Protein AF-A0A9E1XXZ0-F1 (afdb_monomer)

Solvent-accessible surface area (backbone atoms only — not comparable to full-atom values): 11616 Å² total; per-residue (Å²): 115,64,80,59,37,37,55,46,30,56,48,48,55,49,47,52,53,46,52,51,47,49,51,55,42,54,73,56,48,81,79,53,85,73,58,66,70,60,56,48,53,53,49,52,51,48,53,56,54,54,77,47,44,66,60,35,41,54,49,22,54,53,54,38,57,73,37,73,71,45,29,54,52,47,61,72,67,70,41,88,61,57,52,60,54,48,71,52,50,49,52,92,59,80,51,82,80,73,72,48,72,71,55,51,47,49,50,51,51,54,20,48,51,29,43,77,71,66,38,25,69,62,14,25,22,33,25,47,42,46,32,66,54,46,69,68,46,26,69,35,24,40,53,22,12,53,22,25,45,74,67,66,40,32,65,57,11,32,52,24,16,54,57,15,48,78,51,44,92,66,62,69,37,40,55,52,29,20,52,32,32,38,75,74,69,38,48,68,59,16,43,51,40,31,48,53,48,40,52,54,40,55,73,72,70,75,39,74,68,56,43,48,49,37,51,52,51,50,76,71,110

Sequence (221 aa):
MENVQLKTIEQEAKAEVQDFLDKFVDVIDEENSLEADKKSAFLDKAIANFDTYRDRIASAMEILKEDPITETLLSRHKIHEDIFTKITDNGQQQYDIGFNDDEMMAFYECASRHYDEKNFSKAADVFLLLTTLHNTIQGFWYALGLSEEALEEYPSAVMAYMMAIEYDEDLSPLICCARCMAKMGNTHEAMTVLTLAIEEAQERGNATAFIKEATTFKNSL

Secondary structure (DSSP, 8-state):
-HHHHHHHHHHHHHHHHHHHHHHHHHHHHTTS---HHHHHHHHHHHHHHHHTHHHHHHHHHHHHHHSHHHHHHHHHTTTTTHHHHHHHHSTT-----S--HHHHHHHHHHHHHHHHTT-HHHHHHHHHHHHHH-TT-HHHHHHHHHHHHHTT-HHHHHHHHHHHHHH-S--HHHHHHHHHHHHTT-HHHHHHHHHHHHHHHHHTT--HHHHHHHHHHHTT-

Foldseek 3Di:
DLVVQLVVQLVVVLVVLVVLVVVVVVLVPPPDDDPVVVVVVLSVLLSVVVVCLLVLLVLLLVLLCVDPVSVVVCVVLVPSPVVSCVLRRHHDDLDCSVDDPVSLVVLLVSLVVCVVVVVLSNSLSSLSVSCSNPVLALVSLQSNLVSCVSVLVLSSNLSSLSSSVVRDLDLVSLQSNLVSCVVVVNNSVSLSSLVVSLVSCVVVPDDPPSNVVSVVVSVVD

Radius of gyration: 18.24 Å; Cα contacts (8 Å, |Δi|>4): 239; chains: 1; bounding box: 52×34×52 Å

pLDDT: mean 75.2, std 19.71, range [34.78, 98.38]

Structure (mmCIF, N/CA/C/O backbone):
data_AF-A0A9E1XXZ0-F1
#
_entry.id   AF-A0A9E1XXZ0-F1
#
loop_
_atom_site.group_PDB
_atom_site.id
_atom_site.type_symbol
_atom_site.label_atom_id
_atom_site.label_alt_id
_atom_site.label_comp_id
_atom_site.label_asym_id
_atom_site.label_entity_id
_atom_site.label_seq_id
_atom_site.pdbx_PDB_ins_code
_atom_site.Ca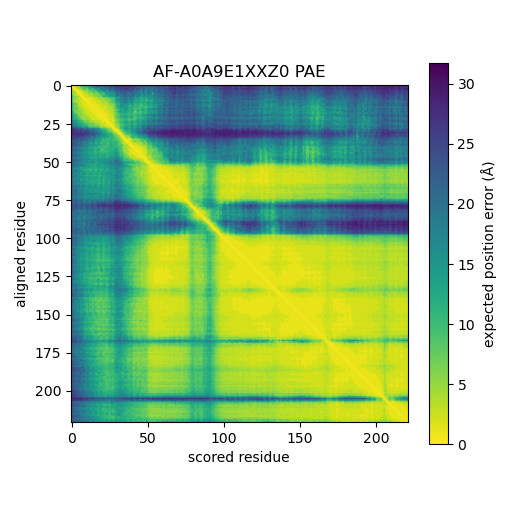rtn_x
_atom_site.Cartn_y
_atom_site.Cartn_z
_atom_site.occupancy
_atom_site.B_iso_or_equiv
_atom_site.auth_seq_id
_atom_site.auth_comp_id
_atom_site.auth_asym_id
_atom_site.auth_atom_id
_atom_site.pdbx_PDB_model_num
ATOM 1 N N . MET A 1 1 ? 33.182 -9.148 2.601 1.00 41.53 1 MET A N 1
ATOM 2 C CA . MET A 1 1 ? 32.946 -7.783 3.117 1.00 41.53 1 MET A CA 1
ATOM 3 C C . MET A 1 1 ? 31.483 -7.387 2.916 1.00 41.53 1 MET A C 1
ATOM 5 O O . MET A 1 1 ? 30.901 -6.941 3.889 1.00 41.53 1 MET A O 1
ATOM 9 N N . GLU A 1 2 ? 30.865 -7.715 1.770 1.00 35.31 2 GLU A N 1
ATOM 10 C CA . GLU A 1 2 ? 29.405 -7.625 1.487 1.00 35.31 2 GLU A CA 1
ATOM 11 C C . GLU A 1 2 ? 28.475 -8.087 2.625 1.00 35.31 2 GLU A C 1
ATOM 13 O O . GLU A 1 2 ? 27.545 -7.392 3.010 1.00 35.31 2 GLU A O 1
ATOM 18 N N . ASN A 1 3 ? 28.743 -9.254 3.219 1.00 35.31 3 ASN A N 1
ATOM 19 C CA . ASN A 1 3 ? 27.827 -9.893 4.179 1.00 35.31 3 ASN A CA 1
ATOM 20 C C . ASN A 1 3 ? 27.719 -9.171 5.545 1.00 35.31 3 ASN A C 1
ATOM 22 O O . ASN A 1 3 ? 26.902 -9.542 6.385 1.00 35.31 3 ASN A O 1
ATOM 26 N N . VAL A 1 4 ? 28.585 -8.183 5.802 1.00 34.88 4 VAL A N 1
ATOM 27 C CA . VAL A 1 4 ? 28.574 -7.385 7.040 1.00 34.88 4 VAL A CA 1
ATOM 28 C C . VAL A 1 4 ? 27.777 -6.098 6.845 1.00 34.88 4 VAL A C 1
ATOM 30 O O . VAL A 1 4 ? 27.015 -5.747 7.733 1.00 34.88 4 VAL A O 1
ATOM 33 N N . GLN A 1 5 ? 27.896 -5.445 5.684 1.00 36.09 5 GLN A N 1
ATOM 34 C CA . GLN A 1 5 ? 27.183 -4.198 5.387 1.00 36.09 5 GLN A CA 1
ATOM 35 C C . GLN A 1 5 ? 25.681 -4.425 5.202 1.00 36.09 5 GLN A C 1
ATOM 37 O O . GLN A 1 5 ? 24.895 -3.670 5.758 1.00 36.09 5 GLN A O 1
ATOM 42 N N . LEU A 1 6 ? 25.287 -5.521 4.542 1.00 34.78 6 LEU A N 1
ATOM 43 C CA . LEU A 1 6 ? 23.888 -5.954 4.400 1.00 34.78 6 LEU A CA 1
ATOM 44 C C . LEU A 1 6 ? 23.160 -6.096 5.742 1.00 34.78 6 LEU A C 1
ATOM 46 O O . LEU A 1 6 ? 22.044 -5.611 5.905 1.00 34.78 6 LEU A O 1
ATOM 50 N N . LYS A 1 7 ? 23.825 -6.716 6.723 1.00 40.97 7 LYS A N 1
ATOM 51 C CA . LYS A 1 7 ? 23.279 -6.869 8.076 1.00 40.97 7 LYS A CA 1
ATOM 52 C C . LYS A 1 7 ? 23.084 -5.528 8.775 1.00 40.97 7 LYS A C 1
ATOM 54 O O . LYS A 1 7 ? 22.212 -5.428 9.625 1.00 40.97 7 LYS A O 1
ATOM 59 N N . THR A 1 8 ? 23.882 -4.521 8.433 1.00 38.50 8 THR A N 1
ATOM 60 C CA . THR A 1 8 ? 23.781 -3.174 9.000 1.00 38.50 8 THR A CA 1
ATOM 61 C C . THR A 1 8 ? 22.569 -2.423 8.445 1.00 38.50 8 THR A C 1
ATOM 63 O O . THR A 1 8 ? 21.811 -1.884 9.237 1.00 38.50 8 THR A O 1
ATOM 66 N N . ILE A 1 9 ? 22.305 -2.494 7.133 1.00 38.91 9 ILE A N 1
ATOM 67 C CA . ILE A 1 9 ? 21.119 -1.878 6.487 1.00 38.91 9 ILE A CA 1
ATOM 6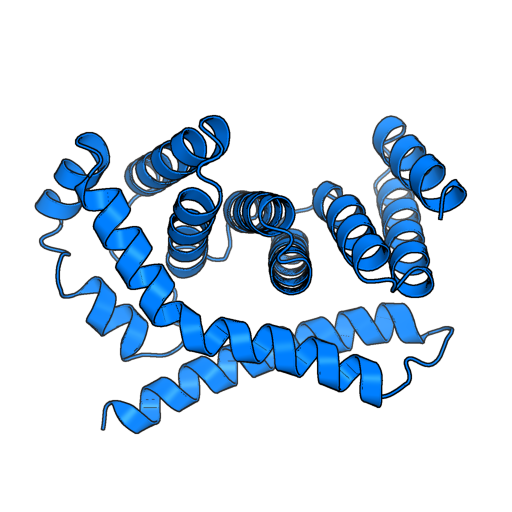8 C C . ILE A 1 9 ? 19.824 -2.403 7.095 1.00 38.91 9 ILE A C 1
ATOM 70 O O . ILE A 1 9 ? 18.908 -1.663 7.440 1.00 38.91 9 ILE A O 1
ATOM 74 N N . GLU A 1 10 ? 19.767 -3.726 7.198 1.00 43.50 10 GLU A N 1
ATOM 75 C CA . GLU A 1 10 ? 18.630 -4.447 7.731 1.00 43.50 10 GLU A CA 1
ATOM 76 C C . GLU A 1 10 ? 18.423 -4.093 9.208 1.00 43.50 10 GLU A C 1
ATOM 78 O O . GLU A 1 10 ? 17.295 -3.905 9.643 1.00 43.50 10 GLU A O 1
ATOM 83 N N . GLN A 1 11 ? 19.504 -3.943 9.978 1.00 46.00 11 GLN A N 1
ATOM 84 C CA . GLN A 1 11 ? 19.445 -3.522 11.378 1.00 46.00 11 GLN A CA 1
ATOM 85 C C . GLN A 1 11 ? 19.018 -2.061 11.554 1.00 46.00 11 GLN A C 1
ATOM 87 O O . GLN A 1 11 ? 18.303 -1.774 12.508 1.00 46.00 11 GLN A O 1
ATOM 92 N N . GLU A 1 12 ? 19.420 -1.156 10.663 1.00 45.81 12 GLU A N 1
ATOM 93 C CA . GLU A 1 12 ? 19.080 0.272 10.722 1.00 45.81 12 GLU A CA 1
ATOM 94 C C . GLU A 1 12 ? 17.624 0.530 10.319 1.00 45.81 12 GLU A C 1
ATOM 96 O O . GLU A 1 12 ? 16.899 1.170 11.073 1.00 45.81 12 GLU A O 1
ATOM 101 N N . ALA A 1 13 ? 17.141 -0.076 9.227 1.00 43.81 13 ALA A N 1
ATOM 102 C CA . ALA A 1 13 ? 15.723 -0.019 8.864 1.00 43.81 13 ALA A CA 1
ATOM 103 C C . ALA A 1 13 ? 14.840 -0.657 9.950 1.00 43.81 13 ALA A C 1
ATOM 105 O O . ALA A 1 13 ? 13.799 -0.111 10.308 1.00 43.81 13 ALA A O 1
ATOM 106 N N . LYS A 1 14 ? 15.285 -1.778 10.540 1.00 48.31 14 LYS A N 1
ATOM 107 C CA . LYS A 1 14 ? 14.626 -2.366 11.714 1.00 48.31 14 LYS A CA 1
ATOM 108 C C . LYS A 1 14 ? 14.629 -1.413 12.904 1.00 48.31 14 LYS A C 1
ATOM 110 O O . LYS A 1 14 ? 13.631 -1.367 13.604 1.00 48.31 14 LYS A O 1
ATOM 115 N N . ALA A 1 15 ? 15.707 -0.666 13.133 1.00 50.81 15 ALA A N 1
ATOM 116 C CA . ALA A 1 15 ? 15.808 0.285 14.236 1.00 50.81 15 ALA A CA 1
ATOM 117 C C . ALA A 1 15 ? 14.932 1.531 14.034 1.00 50.81 15 ALA A C 1
ATOM 119 O O . ALA A 1 15 ? 14.338 1.983 15.002 1.00 50.81 15 ALA A O 1
ATOM 120 N N . GLU A 1 16 ? 14.801 2.060 12.816 1.00 48.97 16 GLU A N 1
ATOM 121 C CA . GLU A 1 16 ? 13.900 3.186 12.514 1.00 48.97 16 GLU A CA 1
ATOM 122 C C . GLU A 1 16 ? 12.431 2.771 12.579 1.00 48.97 16 GLU A C 1
ATOM 124 O O . GLU A 1 16 ? 11.620 3.464 13.189 1.00 48.97 16 GLU A O 1
ATOM 129 N N . VAL A 1 17 ? 12.097 1.601 12.023 1.00 47.91 17 VAL A N 1
ATOM 130 C CA . VAL A 1 17 ? 10.764 1.007 12.173 1.00 47.91 17 VAL A CA 1
ATOM 131 C C . VAL A 1 17 ? 10.475 0.747 13.651 1.00 47.91 17 VAL A C 1
ATOM 133 O O . VAL A 1 17 ? 9.381 1.052 14.106 1.00 47.91 17 VAL A O 1
ATOM 136 N N . GLN A 1 18 ? 11.448 0.251 14.419 1.00 47.28 18 GLN A N 1
ATOM 137 C CA . GLN A 1 18 ? 11.318 0.045 15.862 1.00 47.28 18 GLN A CA 1
ATOM 138 C C . GLN A 1 18 ? 11.149 1.366 16.626 1.00 47.28 18 GLN A C 1
ATOM 140 O O . GLN A 1 18 ? 10.269 1.434 17.469 1.00 47.28 18 GLN A O 1
ATOM 145 N N . ASP A 1 19 ? 11.924 2.411 16.326 1.00 51.72 19 ASP A N 1
ATOM 146 C CA . ASP A 1 19 ? 11.841 3.729 16.977 1.00 51.72 19 ASP A CA 1
ATOM 147 C C . ASP A 1 19 ? 10.514 4.434 16.666 1.00 51.72 19 ASP A C 1
ATOM 149 O O . ASP A 1 19 ? 9.870 4.982 17.560 1.00 51.72 19 ASP A O 1
ATOM 153 N N . PHE A 1 20 ? 10.053 4.372 15.415 1.00 47.69 20 PHE A N 1
ATOM 154 C CA . PHE A 1 20 ? 8.746 4.896 15.030 1.00 47.69 20 PHE A CA 1
ATOM 155 C C . PHE A 1 20 ? 7.605 4.073 15.635 1.00 47.69 20 PHE A C 1
ATOM 157 O O . PHE A 1 20 ? 6.636 4.645 16.125 1.00 47.69 20 PHE A O 1
ATOM 164 N N . LEU A 1 21 ? 7.720 2.740 15.663 1.00 50.00 21 LEU A N 1
ATOM 165 C CA . LEU A 1 21 ? 6.750 1.874 16.334 1.00 50.00 21 LEU A CA 1
ATOM 166 C C . LEU A 1 21 ? 6.747 2.095 17.839 1.00 50.00 21 LEU A C 1
ATOM 168 O O . LEU A 1 21 ? 5.679 2.046 18.424 1.00 50.00 21 LEU A O 1
ATOM 172 N N . ASP A 1 22 ? 7.888 2.356 18.465 1.00 55.16 22 ASP A N 1
ATOM 173 C CA . ASP A 1 22 ? 7.964 2.673 19.886 1.00 55.16 22 ASP A CA 1
ATOM 174 C C . ASP A 1 22 ? 7.322 4.031 20.170 1.00 55.16 22 ASP A C 1
ATOM 176 O O . ASP A 1 22 ? 6.543 4.115 21.105 1.00 55.16 22 ASP A O 1
ATOM 180 N N . LYS A 1 23 ? 7.495 5.041 19.307 1.00 56.34 23 LYS A N 1
ATOM 181 C CA . LYS A 1 23 ? 6.765 6.320 19.401 1.00 56.34 23 LYS A CA 1
ATOM 182 C C . LYS A 1 23 ? 5.265 6.171 19.159 1.00 56.34 23 LYS A C 1
ATOM 184 O O . LYS A 1 23 ? 4.460 6.760 19.869 1.00 56.34 23 LYS A O 1
ATOM 189 N N . PHE A 1 24 ? 4.874 5.389 18.158 1.00 48.06 24 PHE A N 1
ATOM 190 C CA . PHE A 1 24 ? 3.472 5.112 17.853 1.00 48.06 24 PHE A CA 1
ATOM 191 C C . PHE A 1 24 ? 2.819 4.281 18.963 1.00 48.06 24 PHE A C 1
ATOM 193 O O . PHE A 1 24 ? 1.660 4.495 19.299 1.00 48.06 24 PHE A O 1
ATOM 200 N N . VAL A 1 25 ? 3.578 3.366 19.569 1.00 49.62 25 VAL A N 1
ATOM 201 C CA . VAL A 1 25 ? 3.177 2.611 20.754 1.00 49.62 25 VAL A CA 1
ATOM 202 C C . VAL A 1 25 ? 3.120 3.518 21.970 1.00 49.62 25 VAL A C 1
ATOM 204 O O . VAL A 1 25 ? 2.137 3.416 22.673 1.00 49.62 25 VAL A O 1
ATOM 207 N N . ASP A 1 26 ? 4.052 4.445 22.189 1.00 51.16 26 ASP A N 1
ATOM 208 C CA . ASP A 1 26 ? 3.986 5.421 23.286 1.00 51.16 26 ASP A CA 1
ATOM 209 C C . ASP A 1 26 ? 2.721 6.294 23.173 1.00 51.16 26 ASP A C 1
ATOM 211 O O . ASP A 1 26 ? 2.061 6.563 24.174 1.00 51.16 26 ASP A O 1
ATOM 215 N N . VAL A 1 27 ? 2.319 6.655 21.947 1.00 45.06 27 VAL A N 1
ATOM 216 C CA . VAL A 1 27 ? 1.038 7.331 21.659 1.00 45.06 27 VAL A CA 1
ATOM 217 C C . VAL A 1 27 ? -0.179 6.430 21.950 1.00 45.06 27 VAL A C 1
ATOM 219 O O . VAL A 1 27 ? -1.248 6.932 22.289 1.00 45.06 27 VAL A O 1
ATOM 222 N N . ILE A 1 28 ? -0.043 5.104 21.853 1.00 44.44 28 ILE A N 1
ATOM 223 C CA . ILE A 1 28 ? -1.096 4.115 22.160 1.00 44.44 28 ILE A CA 1
ATOM 224 C C . ILE A 1 28 ? -1.100 3.702 23.655 1.00 44.44 28 ILE A C 1
ATOM 226 O O . ILE A 1 28 ? -2.164 3.412 24.205 1.00 44.44 28 ILE A O 1
ATOM 230 N N . ASP A 1 29 ? 0.058 3.692 24.320 1.00 45.69 29 ASP A N 1
ATOM 231 C CA . ASP A 1 29 ? 0.311 3.174 25.675 1.00 45.69 29 ASP A CA 1
ATOM 232 C C . ASP A 1 29 ? 0.048 4.214 26.780 1.00 45.69 29 ASP A C 1
ATOM 234 O O . ASP A 1 29 ? 0.045 3.841 27.956 1.00 45.69 29 ASP A O 1
ATOM 238 N N . GLU A 1 30 ? -0.238 5.488 26.462 1.00 45.78 30 GLU A N 1
ATOM 239 C CA . GLU A 1 30 ? -0.620 6.467 27.497 1.00 45.78 30 GLU A CA 1
ATOM 240 C C . GLU A 1 30 ? -1.886 6.053 28.278 1.00 45.78 30 GLU A C 1
ATOM 242 O O . GLU A 1 30 ? -2.079 6.536 29.397 1.00 45.78 30 GLU A O 1
ATOM 247 N N . GLU A 1 31 ? -2.687 5.089 27.790 1.00 44.03 31 GLU A N 1
ATOM 248 C CA . GLU A 1 31 ? -3.794 4.534 28.582 1.00 44.03 31 GLU A CA 1
ATOM 249 C C . GLU A 1 31 ? -3.920 3.008 28.725 1.00 44.03 31 GLU A C 1
ATOM 251 O O . GLU A 1 31 ? -4.566 2.617 29.697 1.00 44.03 31 GLU A O 1
ATOM 256 N N . ASN A 1 32 ? -3.360 2.110 27.897 1.00 45.25 32 ASN A N 1
ATOM 257 C CA . ASN A 1 32 ? -3.575 0.664 28.127 1.00 45.25 32 ASN A CA 1
ATOM 258 C C . ASN A 1 32 ? -2.475 -0.264 27.601 1.00 45.25 32 ASN A C 1
ATOM 260 O O . ASN A 1 32 ? -2.205 -0.328 26.410 1.00 45.25 32 ASN A O 1
ATOM 264 N N . SER A 1 33 ? -1.961 -1.082 28.525 1.00 45.66 33 SER A N 1
ATOM 265 C CA . SER A 1 33 ? -0.880 -2.048 28.345 1.00 45.66 33 SER A CA 1
ATOM 266 C C . SER A 1 33 ? -1.066 -2.976 27.141 1.00 45.66 33 SER A C 1
ATOM 268 O O . SER A 1 33 ? -1.845 -3.939 27.207 1.00 45.66 33 SER A O 1
ATOM 270 N N . LEU A 1 34 ? -0.262 -2.789 26.097 1.00 48.25 34 LEU A N 1
ATOM 271 C CA . LEU A 1 34 ? 0.050 -3.893 25.195 1.00 48.25 34 LEU A CA 1
ATOM 272 C C . LEU A 1 34 ? 0.755 -5.008 25.993 1.00 48.25 34 LEU A C 1
ATOM 274 O O . LEU A 1 34 ? 1.764 -4.779 26.662 1.00 48.25 34 LEU A O 1
ATOM 278 N N . GLU A 1 35 ? 0.260 -6.246 25.916 1.00 55.06 35 GLU A N 1
ATOM 279 C CA . GLU A 1 35 ? 1.045 -7.395 26.379 1.00 55.06 35 GLU A CA 1
ATOM 280 C C . GLU A 1 35 ? 2.281 -7.521 25.473 1.00 55.06 35 GLU A C 1
ATOM 282 O O . GLU A 1 35 ? 2.153 -7.714 24.261 1.00 55.06 35 GLU A O 1
ATOM 287 N N . ALA A 1 36 ? 3.478 -7.405 26.057 1.00 50.12 36 ALA A N 1
ATOM 288 C CA . ALA A 1 36 ? 4.765 -7.383 25.350 1.00 50.12 36 ALA A CA 1
ATOM 289 C C . ALA A 1 36 ? 4.946 -8.529 24.328 1.00 50.12 36 ALA A C 1
ATOM 291 O O . ALA A 1 36 ? 5.598 -8.351 23.298 1.00 50.12 36 ALA A O 1
ATOM 292 N N . ASP A 1 37 ? 4.307 -9.675 24.566 1.00 47.84 37 ASP A N 1
ATOM 293 C CA . ASP A 1 37 ? 4.350 -10.851 23.693 1.00 47.84 37 ASP A CA 1
ATOM 294 C C . ASP A 1 37 ? 3.640 -10.625 22.342 1.00 47.84 37 ASP A C 1
ATOM 296 O O . ASP A 1 37 ? 4.093 -11.120 21.308 1.00 47.84 37 ASP A O 1
ATOM 300 N N . LYS A 1 38 ? 2.558 -9.832 22.309 1.00 54.16 38 LYS A N 1
ATOM 301 C CA . LYS A 1 38 ? 1.857 -9.471 21.061 1.00 54.16 38 LYS A CA 1
ATOM 302 C C . LYS A 1 38 ? 2.625 -8.416 20.266 1.00 54.16 38 LYS A C 1
ATOM 304 O O . LYS A 1 38 ? 2.660 -8.494 19.038 1.00 54.16 38 LYS A O 1
ATOM 309 N N . LYS A 1 39 ? 3.291 -7.486 20.967 1.00 55.62 39 LYS A N 1
ATOM 310 C CA . LYS A 1 39 ? 4.206 -6.492 20.378 1.00 55.62 39 LYS A CA 1
ATOM 311 C C . LYS A 1 39 ? 5.363 -7.189 19.654 1.00 55.62 39 LYS A C 1
ATOM 313 O O . LYS A 1 39 ? 5.610 -6.903 18.485 1.00 55.62 39 LYS A O 1
ATOM 318 N N . SER A 1 40 ? 6.000 -8.161 20.314 1.00 50.28 40 SER A N 1
ATOM 319 C CA . SER A 1 40 ? 7.083 -8.965 19.730 1.00 50.28 40 SER A CA 1
ATOM 320 C C . SER A 1 40 ? 6.622 -9.727 18.490 1.00 50.28 40 SER A C 1
ATOM 322 O O . SER A 1 40 ? 7.273 -9.649 17.460 1.00 50.28 40 SER A O 1
ATOM 324 N N . ALA A 1 41 ? 5.467 -10.397 18.537 1.00 56.97 41 ALA A N 1
ATOM 325 C CA . ALA A 1 41 ? 4.982 -11.183 17.402 1.00 56.97 41 ALA A CA 1
ATOM 326 C C . ALA A 1 41 ? 4.649 -10.333 16.158 1.00 56.97 41 ALA A C 1
ATOM 328 O O . ALA A 1 41 ? 4.854 -10.783 15.029 1.00 56.97 41 ALA A O 1
ATOM 329 N N . PHE A 1 42 ? 4.137 -9.112 16.350 1.00 53.12 42 PHE A N 1
ATOM 330 C CA . PHE A 1 42 ? 3.894 -8.167 15.256 1.00 53.12 42 PHE A CA 1
ATOM 331 C C . PHE A 1 42 ? 5.211 -7.696 14.623 1.00 53.12 42 PHE A C 1
ATOM 333 O O . PHE A 1 42 ? 5.365 -7.758 13.401 1.00 53.12 42 PHE A O 1
ATOM 340 N N . LEU A 1 43 ? 6.174 -7.304 15.462 1.00 51.16 43 LEU A N 1
ATOM 341 C CA . LEU A 1 43 ? 7.514 -6.888 15.047 1.00 51.16 43 LEU A CA 1
ATOM 342 C C . LEU A 1 43 ? 8.260 -8.008 14.323 1.00 51.16 43 LEU A C 1
ATOM 344 O O . LEU A 1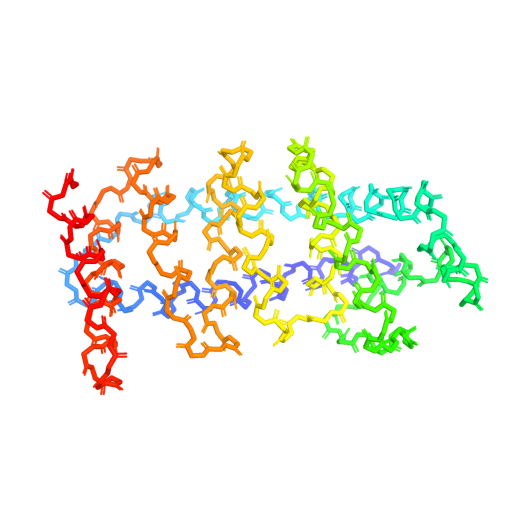 43 ? 8.777 -7.788 13.234 1.00 51.16 43 LEU A O 1
ATOM 348 N N . ASP A 1 44 ? 8.244 -9.223 14.866 1.00 56.81 44 ASP A N 1
ATOM 349 C CA . ASP A 1 44 ? 8.895 -10.394 14.277 1.00 56.81 44 ASP A CA 1
ATOM 350 C C . ASP A 1 44 ? 8.325 -10.720 12.890 1.00 56.81 44 ASP A C 1
ATOM 352 O O . ASP A 1 44 ? 9.065 -11.120 11.992 1.00 56.81 44 ASP A O 1
ATOM 356 N N . LYS A 1 45 ? 7.019 -10.507 12.678 1.00 59.56 45 LYS A N 1
ATOM 357 C CA . LYS A 1 45 ? 6.370 -10.736 11.381 1.00 59.56 45 LYS A CA 1
ATOM 358 C C . LYS A 1 45 ? 6.683 -9.631 10.367 1.00 59.56 45 LYS A C 1
ATOM 360 O O . LYS A 1 45 ? 6.945 -9.942 9.209 1.00 59.56 45 LYS A O 1
ATOM 365 N N . ALA A 1 46 ? 6.718 -8.369 10.796 1.00 51.16 46 ALA A N 1
ATOM 366 C CA . ALA A 1 46 ? 7.172 -7.261 9.952 1.00 51.16 46 ALA A CA 1
ATOM 367 C C . ALA A 1 46 ? 8.648 -7.441 9.549 1.00 51.16 46 ALA A C 1
ATOM 369 O O . ALA A 1 46 ? 8.999 -7.306 8.381 1.00 51.16 46 ALA A O 1
ATOM 370 N N . ILE A 1 47 ? 9.490 -7.853 10.500 1.00 50.62 47 ILE A N 1
ATOM 371 C CA . ILE A 1 47 ? 10.905 -8.180 10.312 1.00 50.62 47 ILE A CA 1
ATOM 372 C C . ILE A 1 47 ? 11.097 -9.363 9.357 1.00 50.62 47 ILE A C 1
ATOM 374 O O . ILE A 1 47 ? 11.910 -9.268 8.443 1.00 50.62 47 ILE A O 1
ATOM 378 N N . ALA A 1 48 ? 10.354 -10.456 9.530 1.00 54.91 48 ALA A N 1
ATOM 379 C CA . ALA A 1 48 ? 10.439 -11.617 8.645 1.00 54.91 48 ALA A CA 1
ATOM 380 C C . ALA A 1 48 ? 10.050 -11.274 7.196 1.00 54.91 48 ALA A C 1
ATOM 382 O O . ALA A 1 48 ? 10.594 -11.848 6.255 1.00 54.91 48 ALA A O 1
ATOM 383 N N . ASN A 1 49 ? 9.163 -10.293 6.996 1.00 55.12 49 ASN A N 1
ATOM 384 C CA . ASN A 1 49 ? 8.819 -9.810 5.660 1.00 55.12 49 ASN A CA 1
ATOM 385 C C . ASN A 1 49 ? 9.985 -9.049 4.996 1.00 55.12 49 ASN A C 1
ATOM 387 O O . ASN A 1 49 ? 10.110 -9.099 3.770 1.00 55.12 49 ASN A O 1
ATOM 391 N N . PHE A 1 50 ? 10.901 -8.446 5.765 1.00 51.31 50 PHE A N 1
ATOM 392 C CA . PHE A 1 50 ? 12.125 -7.842 5.220 1.00 51.31 50 PHE A CA 1
ATOM 393 C C . PHE A 1 50 ? 13.134 -8.868 4.689 1.00 51.31 50 PHE A C 1
ATOM 395 O O . PHE A 1 50 ? 13.848 -8.561 3.736 1.00 51.31 50 PHE A O 1
ATOM 402 N N . ASP A 1 51 ? 13.156 -10.101 5.203 1.00 54.28 51 ASP A N 1
ATOM 403 C CA . ASP A 1 51 ? 14.043 -11.149 4.666 1.00 54.28 51 ASP A CA 1
ATOM 404 C C . ASP A 1 51 ? 13.694 -11.488 3.201 1.00 54.28 51 ASP A C 1
ATOM 406 O O . ASP A 1 51 ? 14.555 -11.905 2.426 1.00 54.28 51 ASP A O 1
ATOM 410 N N . THR A 1 52 ? 12.445 -11.232 2.793 1.00 71.94 52 THR A N 1
ATOM 411 C CA . THR A 1 52 ? 11.964 -11.403 1.410 1.00 71.94 52 THR A CA 1
ATOM 412 C C . THR A 1 52 ? 12.128 -10.155 0.535 1.00 71.94 52 THR A C 1
ATOM 414 O O . THR A 1 52 ? 11.914 -10.216 -0.675 1.00 71.94 52 THR A O 1
ATOM 417 N N . TYR A 1 53 ? 12.548 -9.021 1.107 1.00 71.50 53 TYR A N 1
ATOM 418 C CA . TYR A 1 53 ? 12.615 -7.719 0.428 1.00 71.50 53 TYR A CA 1
ATOM 419 C C . TYR A 1 53 ? 13.490 -7.759 -0.828 1.00 71.50 53 TYR A C 1
ATOM 421 O O . TYR A 1 53 ? 13.140 -7.207 -1.869 1.00 71.50 53 TYR A O 1
ATOM 429 N N . ARG A 1 54 ? 14.608 -8.488 -0.757 1.00 69.31 54 ARG A N 1
ATOM 430 C CA . ARG A 1 54 ? 15.510 -8.701 -1.894 1.00 69.31 54 ARG A CA 1
ATOM 431 C C . ARG A 1 54 ? 14.815 -9.409 -3.055 1.00 69.31 54 ARG A C 1
ATOM 433 O O . ARG A 1 54 ? 14.959 -8.984 -4.199 1.00 69.31 54 ARG A O 1
ATOM 440 N N . ASP A 1 55 ? 14.092 -10.483 -2.761 1.00 79.56 55 ASP A N 1
ATOM 441 C CA . ASP A 1 55 ? 13.421 -11.293 -3.778 1.00 79.56 55 ASP A CA 1
ATOM 442 C C . ASP A 1 55 ? 12.286 -10.499 -4.430 1.00 79.56 55 ASP A C 1
ATOM 444 O O . ASP A 1 55 ? 12.097 -10.560 -5.643 1.00 79.56 55 ASP A O 1
ATOM 448 N N . ARG A 1 56 ? 11.594 -9.673 -3.641 1.00 82.38 56 ARG A N 1
ATOM 449 C CA . ARG A 1 56 ? 10.547 -8.767 -4.123 1.00 82.38 56 ARG A CA 1
ATOM 450 C C . ARG A 1 56 ? 11.093 -7.638 -4.990 1.00 82.38 56 ARG A C 1
ATOM 452 O O . ARG A 1 56 ? 10.509 -7.340 -6.024 1.00 82.38 56 ARG A O 1
ATOM 459 N N . ILE A 1 57 ? 12.249 -7.067 -4.649 1.00 79.56 57 ILE A N 1
ATOM 460 C CA . ILE A 1 57 ? 12.939 -6.111 -5.530 1.00 79.56 57 ILE A CA 1
ATOM 461 C C . ILE A 1 57 ? 13.364 -6.783 -6.838 1.00 79.56 57 ILE A C 1
ATOM 463 O O . ILE A 1 57 ? 13.187 -6.206 -7.909 1.00 79.56 57 ILE A O 1
ATOM 467 N N . ALA A 1 58 ? 13.895 -8.007 -6.785 1.00 80.56 58 ALA A N 1
ATOM 468 C CA . ALA A 1 58 ? 14.239 -8.747 -7.997 1.00 80.56 58 ALA A CA 1
ATOM 469 C C . ALA A 1 58 ? 12.994 -9.011 -8.865 1.00 80.56 58 ALA A C 1
ATOM 471 O O . ALA A 1 58 ? 13.028 -8.780 -10.072 1.00 80.56 58 ALA A O 1
ATOM 472 N N . SER A 1 59 ? 11.883 -9.412 -8.242 1.00 87.56 59 SER A N 1
ATOM 473 C CA . SER A 1 59 ? 10.573 -9.570 -8.884 1.00 87.56 59 SER A CA 1
ATOM 474 C C . SER A 1 59 ? 10.097 -8.268 -9.541 1.00 87.56 59 SER A C 1
ATOM 476 O O . SER A 1 59 ? 9.766 -8.266 -10.726 1.00 87.56 59 SER A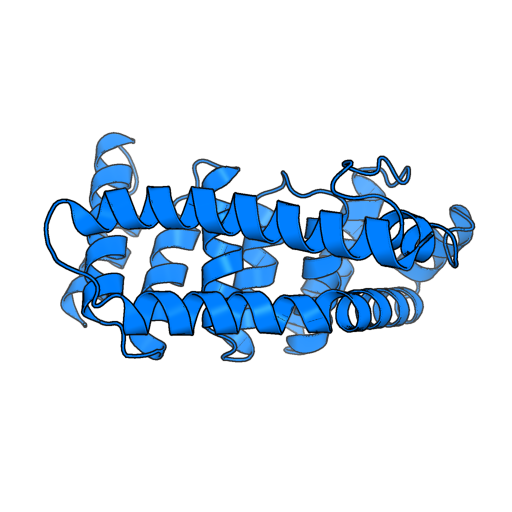 O 1
ATOM 478 N N . ALA A 1 60 ? 10.166 -7.137 -8.830 1.00 88.50 60 ALA A N 1
ATOM 479 C CA . ALA A 1 60 ? 9.825 -5.813 -9.353 1.00 88.50 60 ALA A CA 1
ATOM 480 C C . ALA A 1 60 ? 10.618 -5.467 -10.619 1.00 88.50 60 ALA A C 1
ATOM 482 O O . ALA A 1 60 ? 10.056 -4.970 -11.593 1.00 88.50 60 ALA A O 1
ATOM 483 N N . MET A 1 61 ? 11.917 -5.773 -10.637 1.00 86.50 61 MET A N 1
ATOM 484 C CA . MET A 1 61 ? 12.765 -5.529 -11.803 1.00 86.50 61 MET A CA 1
ATOM 485 C C . MET A 1 61 ? 12.383 -6.398 -13.002 1.00 86.50 61 MET A C 1
ATOM 487 O O . MET A 1 61 ? 12.456 -5.919 -14.131 1.00 86.50 61 MET A O 1
ATOM 491 N N . GLU A 1 62 ? 11.975 -7.651 -12.790 1.00 91.00 62 GLU A N 1
ATOM 492 C CA . GLU A 1 62 ? 11.454 -8.491 -13.874 1.00 91.00 62 GLU A CA 1
ATOM 493 C C . GLU A 1 62 ? 10.115 -7.959 -14.396 1.00 91.00 62 GLU A C 1
ATOM 495 O O . GLU A 1 62 ? 9.936 -7.848 -15.605 1.00 91.00 62 GLU A O 1
ATOM 500 N N . ILE A 1 63 ? 9.224 -7.511 -13.509 1.00 93.00 63 ILE A N 1
ATOM 501 C CA . ILE A 1 63 ? 7.948 -6.884 -13.886 1.00 93.00 63 ILE A CA 1
ATOM 502 C C . ILE A 1 63 ? 8.186 -5.635 -14.746 1.00 93.00 63 ILE A C 1
ATOM 504 O O . ILE A 1 63 ? 7.580 -5.481 -15.805 1.00 93.00 63 ILE A O 1
ATOM 508 N N . LEU A 1 64 ? 9.118 -4.767 -14.347 1.00 91.75 64 LEU A N 1
ATOM 509 C CA . LEU A 1 64 ? 9.476 -3.575 -15.118 1.00 91.75 64 LEU A CA 1
ATOM 510 C C . LEU A 1 64 ? 10.189 -3.894 -16.446 1.00 91.75 64 LEU A C 1
ATOM 512 O O . LEU A 1 64 ? 10.264 -3.030 -17.310 1.00 91.75 64 LEU A O 1
ATOM 516 N N . LYS A 1 65 ? 10.722 -5.102 -16.652 1.00 90.88 65 LYS A N 1
ATOM 517 C CA . LYS A 1 65 ? 11.245 -5.525 -17.965 1.00 90.88 65 LYS A CA 1
ATOM 518 C C . LYS A 1 65 ? 10.148 -6.054 -18.889 1.00 90.88 65 LYS A C 1
ATOM 520 O O . LYS A 1 65 ? 10.343 -6.068 -20.098 1.00 90.88 65 LYS A O 1
ATOM 525 N N . GLU A 1 66 ? 9.023 -6.512 -18.341 1.00 92.94 66 GLU A N 1
ATOM 526 C CA . GLU A 1 66 ? 7.878 -6.987 -19.128 1.00 92.94 66 GLU A CA 1
ATOM 527 C C . GLU A 1 66 ? 7.065 -5.829 -19.732 1.00 92.94 66 GLU A C 1
ATOM 529 O O . GLU A 1 66 ? 6.404 -6.010 -20.758 1.00 92.94 66 GLU A O 1
ATOM 534 N N . ASP A 1 67 ? 7.103 -4.643 -19.116 1.00 92.94 67 ASP A N 1
ATOM 535 C CA . ASP A 1 67 ? 6.405 -3.455 -19.605 1.00 92.94 67 ASP A CA 1
ATOM 536 C C . ASP A 1 67 ? 7.280 -2.645 -20.591 1.00 92.94 67 ASP A C 1
ATOM 538 O O . ASP A 1 67 ? 8.364 -2.189 -20.228 1.00 92.94 67 ASP A O 1
ATOM 542 N N . PRO A 1 68 ? 6.831 -2.407 -21.842 1.00 91.88 68 PRO A N 1
ATOM 543 C CA . PRO A 1 68 ? 7.673 -1.783 -22.868 1.00 91.88 68 PRO A CA 1
ATOM 544 C C . PRO A 1 68 ? 8.156 -0.365 -22.536 1.00 91.88 68 PRO A C 1
ATOM 546 O O . PRO A 1 68 ? 9.207 0.070 -23.025 1.00 91.88 68 PRO A O 1
ATOM 549 N N . ILE A 1 69 ? 7.374 0.392 -21.756 1.00 91.12 69 ILE A N 1
ATOM 550 C CA . ILE A 1 69 ? 7.721 1.767 -21.389 1.00 91.12 69 ILE A CA 1
ATOM 551 C C . ILE A 1 69 ? 8.869 1.713 -20.391 1.00 91.12 69 ILE A C 1
ATOM 553 O O . ILE A 1 69 ? 9.908 2.340 -20.608 1.00 91.12 69 ILE A O 1
ATOM 557 N N . THR A 1 70 ? 8.709 0.932 -19.329 1.00 90.06 70 THR A N 1
ATOM 558 C CA . THR A 1 70 ? 9.698 0.842 -18.258 1.00 90.06 70 THR A CA 1
ATOM 559 C C . THR A 1 70 ? 10.942 0.056 -18.689 1.00 90.06 70 THR A C 1
ATOM 561 O O . THR A 1 70 ? 12.047 0.481 -18.354 1.00 90.06 70 THR A O 1
ATOM 564 N N . GLU A 1 71 ? 10.831 -0.954 -19.561 1.00 89.50 71 GLU A N 1
ATOM 565 C CA . GLU A 1 71 ? 11.974 -1.644 -20.188 1.00 89.50 71 GLU A CA 1
ATOM 566 C C . GLU A 1 71 ? 12.864 -0.660 -20.965 1.00 89.50 71 GLU A C 1
ATOM 568 O O . GLU A 1 71 ? 14.100 -0.670 -20.858 1.00 89.50 71 GLU A O 1
ATOM 573 N N . THR A 1 72 ? 12.234 0.248 -21.719 1.00 87.38 72 THR A N 1
ATOM 574 C CA . THR A 1 72 ? 12.942 1.294 -22.466 1.00 87.38 72 THR A CA 1
ATOM 575 C C . THR A 1 72 ? 13.705 2.225 -21.522 1.00 87.38 72 THR A C 1
ATOM 577 O O . THR A 1 72 ? 14.831 2.622 -21.835 1.00 87.38 72 THR A O 1
ATOM 580 N N . LEU A 1 73 ? 13.125 2.574 -20.370 1.00 83.81 73 LEU A N 1
ATOM 581 C CA . LEU A 1 73 ? 13.774 3.412 -19.357 1.00 83.81 73 LEU A CA 1
ATOM 582 C C . LEU A 1 73 ? 14.951 2.688 -18.693 1.00 83.81 73 LEU A C 1
ATOM 584 O O . LEU A 1 73 ? 16.053 3.237 -18.642 1.00 83.81 73 LEU A O 1
ATOM 588 N N . LEU A 1 74 ? 14.766 1.433 -18.278 1.00 81.50 74 LEU A N 1
ATOM 589 C CA . LEU A 1 74 ? 15.827 0.613 -17.682 1.00 81.50 74 LEU A CA 1
ATOM 590 C C . LEU A 1 74 ? 17.037 0.467 -18.620 1.00 81.50 74 LEU A C 1
ATOM 592 O O . LEU A 1 74 ? 18.190 0.593 -18.192 1.00 81.50 74 LEU A O 1
ATOM 596 N N . SER A 1 75 ? 16.776 0.292 -19.919 1.00 81.56 75 SER A N 1
ATOM 597 C CA . SER A 1 75 ? 17.811 0.179 -20.951 1.00 81.56 75 SER A CA 1
ATOM 598 C C . SER A 1 75 ? 18.635 1.463 -21.123 1.00 81.56 75 SER A C 1
ATOM 600 O O . SER A 1 75 ? 19.841 1.394 -21.377 1.00 81.56 75 SER A O 1
ATOM 602 N N . ARG A 1 76 ? 18.019 2.649 -20.974 1.00 76.94 76 ARG A N 1
ATOM 603 C CA . ARG A 1 76 ? 18.708 3.952 -21.107 1.00 76.94 76 ARG A CA 1
ATOM 604 C C . ARG A 1 76 ? 19.752 4.163 -20.024 1.00 76.94 76 ARG A C 1
ATOM 606 O O . ARG A 1 76 ? 20.828 4.687 -20.306 1.00 76.94 76 ARG A O 1
ATOM 613 N N . HIS A 1 77 ? 19.449 3.714 -18.815 1.00 68.06 77 HIS A N 1
ATOM 614 C CA . HIS A 1 77 ? 20.318 3.912 -17.667 1.00 68.06 77 HIS A CA 1
ATOM 615 C C . HIS A 1 77 ? 21.417 2.848 -17.514 1.00 68.06 77 HIS A C 1
ATOM 617 O O . HIS A 1 77 ? 22.230 2.944 -16.601 1.00 68.06 77 HIS A O 1
ATOM 623 N N . LYS A 1 78 ? 21.494 1.838 -18.402 1.00 61.66 78 LYS A N 1
ATOM 624 C CA . LYS A 1 78 ? 22.399 0.666 -18.262 1.00 61.66 78 LYS A CA 1
ATOM 625 C C . LYS A 1 78 ? 22.290 -0.007 -16.883 1.00 61.66 78 LYS A C 1
ATOM 627 O O . LYS A 1 78 ? 23.249 -0.585 -16.380 1.00 61.66 78 LYS A O 1
ATOM 632 N N . ILE A 1 79 ? 21.119 0.090 -16.267 1.00 56.94 79 ILE A N 1
ATOM 633 C CA . ILE A 1 79 ? 20.934 -0.040 -14.819 1.00 56.94 79 ILE A CA 1
ATOM 634 C C . ILE A 1 79 ? 20.689 -1.497 -14.369 1.00 56.94 79 ILE A C 1
ATOM 636 O O . ILE A 1 79 ? 20.482 -1.774 -13.192 1.00 56.94 79 ILE A O 1
ATOM 640 N N . HIS A 1 80 ? 20.755 -2.459 -15.293 1.00 52.94 80 HIS A N 1
ATOM 641 C CA . HIS A 1 80 ? 20.296 -3.830 -15.056 1.00 52.94 80 HIS A CA 1
ATOM 642 C C . HIS A 1 80 ? 21.049 -4.611 -13.960 1.00 52.94 80 HIS A C 1
ATOM 644 O O . HIS A 1 80 ? 20.457 -5.533 -13.408 1.00 52.94 80 HIS A O 1
ATOM 650 N N . GLU A 1 81 ? 22.290 -4.249 -13.617 1.00 50.44 81 GLU A N 1
ATOM 651 C CA . GLU A 1 81 ? 23.058 -4.874 -12.517 1.00 50.44 81 GLU A CA 1
ATOM 652 C C . GLU A 1 81 ? 23.357 -3.905 -11.357 1.00 50.44 81 GLU A C 1
ATOM 654 O O . GLU A 1 81 ? 23.352 -4.305 -10.196 1.00 50.44 81 GLU A O 1
ATOM 659 N N . ASP A 1 82 ? 23.544 -2.614 -11.648 1.00 54.22 82 ASP A N 1
ATOM 660 C CA . ASP A 1 82 ? 24.078 -1.635 -10.692 1.00 54.22 82 ASP A CA 1
ATOM 661 C C . ASP A 1 82 ? 23.080 -1.228 -9.596 1.00 54.22 82 ASP A C 1
ATOM 663 O O . ASP A 1 82 ? 23.501 -0.907 -8.488 1.00 54.22 82 ASP A O 1
ATOM 667 N N . ILE A 1 83 ? 21.767 -1.234 -9.872 1.00 54.44 83 ILE A N 1
ATOM 668 C CA . ILE A 1 83 ? 20.742 -0.939 -8.853 1.00 54.44 83 ILE A CA 1
ATOM 669 C C . ILE A 1 83 ? 20.743 -1.994 -7.767 1.00 54.44 83 ILE A C 1
ATOM 671 O O . ILE A 1 83 ? 20.704 -1.649 -6.592 1.00 54.44 83 ILE A O 1
ATOM 675 N N . PHE A 1 84 ? 20.781 -3.268 -8.160 1.00 51.16 84 PHE A N 1
ATOM 676 C CA . PHE A 1 84 ? 20.721 -4.366 -7.212 1.00 51.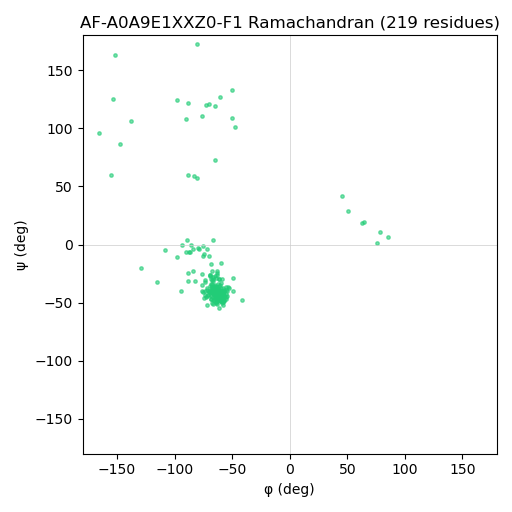16 84 PHE A CA 1
ATOM 677 C C . PHE A 1 84 ? 21.949 -4.323 -6.309 1.00 51.16 84 PHE A C 1
ATOM 679 O O . PHE A 1 84 ? 21.786 -4.252 -5.101 1.00 51.16 84 PHE A O 1
ATOM 686 N N . THR A 1 85 ? 23.153 -4.219 -6.886 1.00 52.47 85 THR A N 1
ATOM 687 C CA . THR A 1 85 ? 24.402 -4.081 -6.124 1.00 52.47 85 THR A CA 1
ATOM 688 C C . THR A 1 85 ? 24.406 -2.834 -5.236 1.00 52.47 85 THR A C 1
ATOM 690 O O . THR A 1 85 ? 24.805 -2.918 -4.082 1.00 52.47 85 THR A O 1
ATOM 693 N N . LYS A 1 86 ? 23.916 -1.680 -5.712 1.00 53.94 86 LYS A N 1
ATOM 694 C CA . LYS A 1 86 ? 23.855 -0.452 -4.898 1.00 53.94 86 LYS A CA 1
ATOM 695 C C . LYS A 1 86 ? 22.859 -0.582 -3.748 1.00 53.94 86 LYS A C 1
ATOM 697 O O . LYS A 1 86 ? 23.246 -0.364 -2.608 1.00 53.94 86 LYS A O 1
ATOM 702 N N . ILE A 1 87 ? 21.625 -1.012 -4.015 1.00 52.44 87 ILE A N 1
ATOM 703 C CA . ILE A 1 87 ? 20.595 -1.212 -2.985 1.00 52.44 87 ILE A CA 1
ATOM 704 C C . ILE A 1 87 ? 21.032 -2.274 -1.963 1.00 52.44 87 ILE A C 1
ATOM 706 O O . ILE A 1 87 ? 20.747 -2.124 -0.776 1.00 52.44 87 ILE A O 1
ATOM 710 N N . THR A 1 88 ? 21.745 -3.327 -2.382 1.00 47.03 88 THR A N 1
ATOM 711 C CA . THR A 1 88 ? 22.197 -4.387 -1.472 1.00 47.03 88 THR A CA 1
ATOM 712 C C . THR A 1 88 ? 23.478 -4.056 -0.708 1.00 47.03 88 THR A C 1
ATOM 714 O O . THR A 1 88 ? 23.620 -4.530 0.412 1.00 47.03 88 THR A O 1
ATOM 717 N N . ASP A 1 89 ? 24.412 -3.270 -1.248 1.00 45.91 89 ASP A N 1
ATOM 718 C CA . ASP A 1 89 ? 25.750 -3.149 -0.643 1.00 45.91 89 ASP A CA 1
ATOM 719 C C . ASP A 1 89 ? 25.884 -2.051 0.420 1.00 45.91 89 ASP A C 1
ATOM 721 O O . ASP A 1 89 ? 26.757 -2.163 1.282 1.00 45.91 89 ASP A O 1
ATOM 725 N N . ASN A 1 90 ? 25.059 -0.997 0.409 1.00 42.34 90 ASN A N 1
ATOM 726 C CA . ASN A 1 90 ? 25.296 0.180 1.257 1.00 42.34 90 ASN A CA 1
ATOM 727 C C . ASN A 1 90 ? 24.007 0.717 1.901 1.00 42.34 90 ASN A C 1
ATOM 729 O O . ASN A 1 90 ? 23.180 1.352 1.260 1.00 42.34 90 ASN A O 1
ATOM 733 N N . GLY A 1 91 ? 23.846 0.485 3.199 1.00 43.69 91 GLY A N 1
ATOM 734 C CA . GLY A 1 91 ? 22.640 0.854 3.937 1.00 43.69 91 GLY A CA 1
ATOM 735 C C . GLY A 1 91 ? 22.197 2.283 3.747 1.00 43.69 91 GLY A C 1
ATOM 736 O O . GLY A 1 91 ? 23.015 3.195 3.804 1.00 43.69 91 GLY A O 1
ATOM 737 N N . GLN A 1 92 ? 20.893 2.425 3.501 1.00 45.38 92 GLN A N 1
ATOM 738 C CA . GLN A 1 92 ? 20.121 3.644 3.724 1.00 45.38 92 GLN A CA 1
ATOM 739 C C . GLN A 1 92 ? 20.766 4.953 3.242 1.00 45.38 92 GLN A C 1
ATOM 741 O O . GLN A 1 92 ? 20.665 5.987 3.897 1.00 45.38 92 GLN A O 1
ATOM 746 N N . GLN A 1 93 ? 21.385 4.969 2.065 1.00 41.44 93 GLN A N 1
ATOM 747 C CA . GLN A 1 93 ? 21.493 6.230 1.341 1.00 41.44 93 GLN A CA 1
ATOM 748 C C . GLN A 1 93 ? 20.379 6.259 0.317 1.00 41.44 93 GLN A C 1
ATOM 750 O O . GLN A 1 93 ? 20.253 5.330 -0.475 1.00 41.44 93 GLN A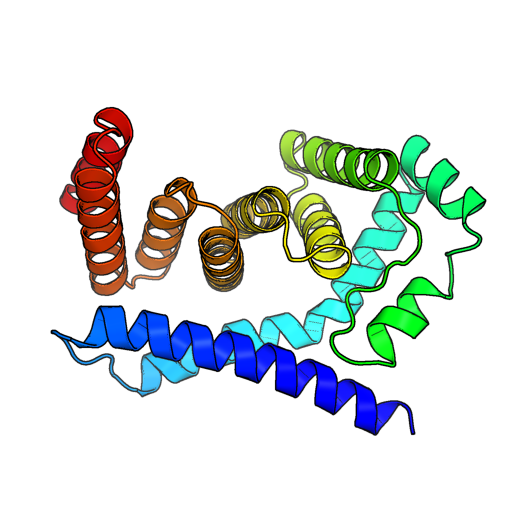 O 1
ATOM 755 N N . GLN A 1 94 ? 19.555 7.311 0.371 1.00 44.28 94 GLN A N 1
ATOM 756 C CA . GLN A 1 94 ? 18.679 7.703 -0.723 1.00 44.28 94 GLN A CA 1
ATOM 757 C C . GLN A 1 94 ? 19.548 7.699 -1.973 1.00 44.28 94 GLN A C 1
ATOM 759 O O . GLN A 1 94 ? 20.403 8.571 -2.160 1.00 44.28 94 GLN A O 1
ATOM 764 N N . TYR A 1 95 ? 19.428 6.645 -2.767 1.00 49.53 95 TYR A N 1
ATOM 765 C CA . TYR A 1 95 ? 20.204 6.590 -3.970 1.00 49.53 95 TYR A CA 1
ATOM 766 C C . TYR A 1 95 ? 19.515 7.535 -4.929 1.00 49.53 95 TYR A C 1
ATOM 768 O O . TYR A 1 95 ? 18.434 7.247 -5.437 1.00 49.53 95 TYR A O 1
ATOM 776 N N . ASP A 1 96 ? 20.178 8.644 -5.223 1.00 51.22 96 ASP A N 1
ATOM 777 C CA . ASP A 1 96 ? 19.996 9.298 -6.504 1.00 51.22 96 ASP A CA 1
ATOM 778 C C . ASP A 1 96 ? 20.527 8.323 -7.573 1.00 51.22 96 ASP A C 1
ATOM 780 O O . ASP A 1 96 ? 21.628 8.463 -8.106 1.00 51.22 96 ASP A O 1
ATOM 784 N N . ILE A 1 97 ? 19.775 7.241 -7.833 1.00 56.91 97 ILE A N 1
ATOM 785 C CA . ILE A 1 97 ? 20.042 6.289 -8.922 1.00 56.91 97 ILE A CA 1
ATOM 786 C C . ILE A 1 97 ? 19.833 6.998 -10.277 1.00 56.91 97 ILE A C 1
ATOM 788 O O . ILE A 1 97 ? 19.984 6.397 -11.336 1.00 56.91 97 ILE A O 1
ATOM 792 N N . GLY A 1 98 ? 19.536 8.301 -10.272 1.00 59.19 98 GLY A N 1
ATOM 793 C CA . GLY A 1 98 ? 19.406 9.117 -11.463 1.00 59.19 98 GLY A CA 1
ATOM 794 C C . GLY A 1 98 ? 18.078 8.920 -12.177 1.00 59.19 98 GLY A C 1
ATOM 795 O O . GLY A 1 98 ? 17.942 9.420 -13.293 1.00 59.19 98 GLY A O 1
ATOM 796 N N . PHE A 1 99 ? 17.113 8.223 -11.561 1.00 75.69 99 PHE A N 1
ATOM 797 C CA . PHE A 1 99 ? 15.742 8.263 -12.046 1.00 75.69 99 PHE A CA 1
ATOM 798 C C . PHE A 1 99 ? 15.140 9.612 -11.702 1.00 75.69 99 PHE A C 1
ATOM 800 O O . PHE A 1 99 ? 15.063 9.993 -10.536 1.00 75.69 99 PHE A O 1
ATOM 807 N N . ASN A 1 100 ? 14.725 10.333 -12.731 1.00 82.69 100 ASN A N 1
ATOM 808 C CA . ASN A 1 100 ? 13.983 11.568 -12.534 1.00 82.69 100 ASN A CA 1
ATOM 809 C C . ASN A 1 100 ? 12.499 11.277 -12.246 1.00 82.69 100 ASN A C 1
ATOM 811 O O . ASN A 1 100 ? 12.028 10.145 -12.381 1.00 82.69 100 ASN A O 1
ATOM 815 N N . ASP A 1 101 ? 11.759 12.324 -11.892 1.00 84.75 101 ASP A N 1
ATOM 816 C CA . ASP A 1 101 ? 10.342 12.234 -11.536 1.00 84.75 101 ASP A CA 1
ATOM 817 C C . ASP A 1 101 ? 9.478 11.580 -12.630 1.00 84.75 101 ASP A C 1
ATOM 819 O O . ASP A 1 101 ? 8.582 10.804 -12.303 1.00 84.75 101 ASP A O 1
ATOM 823 N N . ASP A 1 102 ? 9.761 11.816 -13.919 1.00 86.75 102 ASP A N 1
ATOM 824 C CA . ASP A 1 102 ? 9.003 11.208 -15.026 1.00 86.75 102 ASP A CA 1
ATOM 825 C C . ASP A 1 102 ? 9.237 9.690 -15.100 1.00 86.75 102 ASP A C 1
ATOM 827 O O . ASP A 1 102 ? 8.342 8.916 -15.445 1.00 86.75 102 ASP A O 1
ATOM 831 N N . GLU A 1 103 ? 10.445 9.239 -14.765 1.00 87.56 103 GLU A N 1
ATOM 832 C CA . GLU A 1 103 ? 10.805 7.820 -14.769 1.00 87.56 103 GLU A CA 1
ATOM 833 C C . GLU A 1 103 ? 10.202 7.096 -13.567 1.00 87.56 103 GLU A C 1
ATOM 835 O O . GLU A 1 103 ? 9.644 6.006 -13.712 1.00 87.56 103 GLU A O 1
ATOM 840 N N . MET A 1 104 ? 10.220 7.746 -12.403 1.00 89.06 104 MET A N 1
ATOM 841 C CA . MET A 1 104 ? 9.516 7.274 -11.212 1.00 89.06 104 MET A CA 1
ATOM 842 C C . MET A 1 104 ? 8.002 7.218 -11.442 1.00 89.06 104 MET A C 1
ATOM 844 O O . MET A 1 104 ? 7.353 6.246 -11.053 1.00 89.06 104 MET A O 1
ATOM 848 N N . MET A 1 105 ? 7.439 8.206 -12.144 1.00 92.69 105 MET A N 1
ATOM 849 C CA . MET A 1 105 ? 6.032 8.202 -12.542 1.00 92.69 105 MET A CA 1
ATOM 850 C C . MET A 1 105 ? 5.714 7.028 -13.475 1.00 92.69 105 MET A C 1
ATOM 852 O O . MET A 1 105 ? 4.706 6.357 -13.283 1.00 92.69 105 MET A O 1
ATOM 856 N N . ALA A 1 106 ? 6.584 6.703 -14.434 1.00 94.31 106 ALA A N 1
ATOM 857 C CA . ALA A 1 106 ? 6.374 5.551 -15.313 1.00 94.31 106 ALA A CA 1
ATOM 858 C C . ALA A 1 106 ? 6.352 4.214 -14.544 1.00 94.31 106 ALA A C 1
ATOM 860 O O . ALA A 1 106 ? 5.543 3.333 -14.849 1.00 94.31 106 ALA A O 1
ATOM 861 N N . PHE A 1 107 ? 7.201 4.059 -13.524 1.00 94.69 107 PHE A N 1
ATOM 862 C CA . PHE A 1 107 ? 7.167 2.895 -12.631 1.00 94.69 107 PHE A CA 1
ATOM 863 C C . PHE A 1 107 ? 5.883 2.865 -11.794 1.00 94.69 107 PHE A C 1
ATOM 865 O O . PHE A 1 107 ? 5.255 1.812 -11.673 1.00 94.69 107 PHE A O 1
ATOM 872 N N . TYR A 1 108 ? 5.451 4.019 -11.281 1.00 96.56 108 TYR A N 1
ATOM 873 C CA . TYR A 1 108 ? 4.191 4.151 -10.550 1.00 96.56 108 TYR A CA 1
ATOM 874 C C . TYR A 1 108 ? 2.981 3.787 -11.418 1.00 96.56 108 TYR A C 1
ATOM 876 O O . TYR A 1 108 ? 2.099 3.048 -10.980 1.00 96.56 108 TYR A O 1
ATOM 884 N N . GLU A 1 109 ? 2.947 4.237 -12.671 1.00 97.56 109 GLU A N 1
ATOM 885 C CA . GLU A 1 109 ? 1.893 3.890 -13.626 1.00 97.56 109 GLU A CA 1
ATOM 886 C C . GLU A 1 109 ? 1.898 2.396 -13.971 1.00 97.56 109 GLU A C 1
ATOM 888 O O . GLU A 1 109 ? 0.831 1.796 -14.102 1.00 97.56 109 GLU A O 1
ATOM 893 N N . CYS A 1 110 ? 3.075 1.774 -14.099 1.00 97.56 110 CYS A N 1
ATOM 894 C CA . CYS A 1 110 ? 3.200 0.328 -14.289 1.00 97.56 110 CYS A CA 1
ATOM 895 C C . CYS A 1 110 ? 2.607 -0.447 -13.100 1.00 97.56 110 CYS A C 1
ATOM 897 O O . CYS A 1 110 ? 1.756 -1.320 -13.291 1.00 97.56 110 CYS A O 1
ATOM 899 N N . ALA A 1 111 ? 2.976 -0.072 -11.873 1.00 97.94 111 ALA A N 1
ATOM 900 C CA . ALA A 1 111 ? 2.430 -0.667 -10.655 1.00 97.94 111 ALA A CA 1
ATOM 901 C C . ALA A 1 111 ? 0.909 -0.467 -10.546 1.00 97.94 111 ALA A C 1
ATOM 903 O O . ALA A 1 111 ? 0.173 -1.409 -10.249 1.00 97.94 111 ALA A O 1
ATOM 904 N N . SER A 1 112 ? 0.427 0.738 -10.861 1.00 98.12 112 SER A N 1
ATOM 905 C CA . SER A 1 112 ? -0.998 1.087 -10.831 1.00 98.12 112 SER A CA 1
ATOM 906 C C . SER A 1 112 ? -1.813 0.274 -11.837 1.00 98.12 112 SER A C 1
ATOM 908 O O . SER A 1 112 ? -2.877 -0.227 -11.487 1.00 98.12 112 SER A O 1
ATOM 910 N N . ARG A 1 113 ? -1.294 0.040 -13.053 1.00 98.19 113 ARG A N 1
ATOM 911 C CA . ARG A 1 113 ? -1.938 -0.865 -14.022 1.00 98.19 113 ARG A CA 1
ATOM 912 C C . ARG A 1 113 ? -2.086 -2.275 -13.460 1.00 98.19 113 ARG A C 1
ATOM 914 O O . ARG A 1 113 ? -3.166 -2.853 -13.542 1.00 98.19 113 ARG A O 1
ATOM 921 N N . HIS A 1 114 ? -1.034 -2.819 -12.848 1.00 98.25 114 HIS A N 1
ATOM 922 C CA . HIS A 1 114 ? -1.125 -4.130 -12.205 1.00 98.25 114 HIS A CA 1
ATOM 923 C C . HIS A 1 114 ? -2.119 -4.146 -11.043 1.00 98.25 114 HIS A C 1
ATOM 925 O O . HIS A 1 114 ? -2.843 -5.130 -10.881 1.00 98.25 114 HIS A O 1
ATOM 931 N N . TYR A 1 115 ? -2.202 -3.068 -10.266 1.00 98.38 115 TYR A N 1
ATOM 932 C CA . TYR A 1 115 ? -3.194 -2.936 -9.206 1.00 98.38 115 TYR A CA 1
ATOM 933 C C . TYR A 1 115 ? -4.627 -2.951 -9.765 1.00 98.38 115 TYR A C 1
ATOM 935 O O . TYR A 1 115 ? -5.462 -3.727 -9.296 1.00 98.38 115 TYR A O 1
ATOM 943 N N . ASP A 1 116 ? -4.899 -2.175 -10.818 1.00 98.06 116 ASP A N 1
ATOM 944 C CA . ASP A 1 116 ? -6.207 -2.108 -11.484 1.00 98.06 116 ASP A CA 1
ATOM 945 C C . ASP A 1 116 ? -6.619 -3.456 -12.103 1.00 98.06 116 ASP A C 1
ATOM 947 O O . ASP A 1 116 ? -7.791 -3.846 -12.080 1.00 98.06 116 ASP A O 1
ATOM 951 N N . GLU A 1 117 ? -5.644 -4.217 -12.602 1.00 98.00 117 GLU A N 1
ATOM 952 C CA . GLU A 1 117 ? -5.815 -5.588 -13.093 1.00 98.00 117 GLU A CA 1
ATOM 953 C C . GLU A 1 117 ? -5.976 -6.631 -11.975 1.00 98.00 117 GLU A C 1
ATOM 955 O O . GLU A 1 117 ? -6.182 -7.812 -12.262 1.00 98.00 117 GLU A O 1
ATOM 960 N N . LYS A 1 118 ? -5.915 -6.215 -10.703 1.00 97.75 118 LYS A N 1
ATOM 961 C CA . LYS A 1 118 ? -5.935 -7.072 -9.504 1.00 97.75 118 LYS A CA 1
ATOM 962 C C . LYS A 1 118 ? -4.731 -8.005 -9.382 1.00 97.75 118 LYS A C 1
ATOM 964 O O . LYS A 1 118 ? -4.758 -8.968 -8.616 1.00 97.75 118 LYS A O 1
ATOM 969 N N . ASN A 1 119 ? -3.649 -7.703 -10.091 1.00 97.94 119 ASN A N 1
ATOM 970 C CA . ASN A 1 119 ? -2.350 -8.348 -9.941 1.00 97.94 119 ASN A CA 1
ATOM 971 C C . ASN A 1 119 ? -1.609 -7.745 -8.731 1.00 97.94 119 ASN A C 1
ATOM 973 O O . ASN A 1 119 ? -0.503 -7.223 -8.862 1.00 97.94 119 ASN A O 1
ATOM 977 N N . PHE A 1 120 ? -2.225 -7.811 -7.543 1.00 97.81 120 PHE A N 1
ATOM 978 C CA . PHE A 1 120 ? -1.775 -7.089 -6.344 1.00 97.81 120 PHE A CA 1
ATOM 979 C C . PHE A 1 120 ? -0.355 -7.452 -5.904 1.00 97.81 120 PHE A C 1
ATOM 981 O O . PHE A 1 120 ? 0.373 -6.578 -5.458 1.00 97.81 120 PHE A O 1
ATOM 988 N N . SER A 1 121 ? 0.075 -8.703 -6.097 1.00 96.50 121 SER A N 1
ATOM 989 C CA . SER A 1 121 ? 1.454 -9.121 -5.801 1.00 96.50 121 SER A CA 1
ATOM 990 C C . SER A 1 121 ? 2.470 -8.401 -6.689 1.00 96.50 121 SER A C 1
ATOM 992 O O . SER A 1 121 ? 3.451 -7.873 -6.173 1.00 96.50 121 SER A O 1
ATOM 994 N N . LYS A 1 122 ? 2.201 -8.283 -7.998 1.00 96.88 122 LYS A N 1
ATOM 995 C CA . LYS A 1 122 ? 3.069 -7.524 -8.910 1.00 96.88 122 LYS A CA 1
ATOM 996 C C . LYS A 1 122 ? 3.076 -6.036 -8.563 1.00 96.88 122 LYS A C 1
ATOM 998 O O . LYS A 1 122 ? 4.132 -5.414 -8.545 1.00 96.88 122 LYS A O 1
ATOM 1003 N N . ALA A 1 123 ? 1.903 -5.475 -8.270 1.00 98.25 123 ALA A N 1
ATOM 1004 C CA . ALA A 1 123 ? 1.784 -4.079 -7.864 1.00 98.25 123 ALA A CA 1
ATOM 1005 C C . ALA A 1 123 ? 2.583 -3.796 -6.583 1.00 98.25 123 ALA A C 1
ATOM 1007 O O . ALA A 1 123 ? 3.383 -2.865 -6.557 1.00 98.25 123 ALA A O 1
ATOM 1008 N N . ALA A 1 124 ? 2.424 -4.638 -5.558 1.00 96.06 124 ALA A N 1
ATOM 1009 C CA . ALA A 1 124 ? 3.118 -4.505 -4.284 1.00 96.06 124 ALA A CA 1
ATOM 1010 C C . ALA A 1 124 ? 4.641 -4.547 -4.460 1.00 96.06 124 ALA A C 1
ATOM 1012 O O . ALA A 1 124 ? 5.333 -3.721 -3.880 1.00 96.06 124 ALA A O 1
ATOM 1013 N N . ASP A 1 125 ? 5.173 -5.452 -5.286 1.00 93.25 125 ASP A N 1
ATOM 1014 C CA . ASP A 1 125 ? 6.617 -5.533 -5.544 1.00 93.25 125 ASP A CA 1
ATOM 1015 C C . ASP A 1 125 ? 7.164 -4.255 -6.202 1.00 93.25 125 ASP A C 1
ATOM 1017 O O . ASP A 1 125 ? 8.198 -3.731 -5.784 1.00 93.25 125 ASP A O 1
ATOM 1021 N N . VAL A 1 126 ? 6.461 -3.696 -7.192 1.00 94.62 126 VAL A N 1
ATOM 1022 C CA . VAL A 1 126 ? 6.904 -2.453 -7.849 1.00 94.62 126 VAL A CA 1
ATOM 1023 C C . VAL A 1 126 ? 6.734 -1.236 -6.932 1.00 94.62 126 VAL A C 1
ATOM 1025 O O . VAL A 1 126 ? 7.622 -0.384 -6.887 1.00 94.62 126 VAL A O 1
ATOM 1028 N N . PHE A 1 127 ? 5.654 -1.150 -6.148 1.00 95.00 127 PHE A N 1
ATOM 1029 C CA . PHE A 1 127 ? 5.514 -0.095 -5.138 1.00 95.00 127 PHE A CA 1
ATOM 1030 C C . PHE A 1 127 ? 6.581 -0.203 -4.046 1.00 95.00 127 PHE A C 1
ATOM 1032 O O . PHE A 1 127 ? 7.116 0.819 -3.625 1.00 95.00 127 PHE A O 1
ATOM 1039 N N . LEU A 1 128 ? 6.963 -1.417 -3.644 1.00 89.12 128 LEU A N 1
ATOM 1040 C CA . LEU A 1 128 ? 8.070 -1.637 -2.718 1.00 89.12 128 LEU A CA 1
ATOM 1041 C C . LEU A 1 128 ? 9.364 -1.041 -3.272 1.00 89.12 128 LEU A C 1
ATOM 1043 O O . LEU A 1 128 ? 10.010 -0.253 -2.586 1.00 89.12 128 LEU A O 1
ATOM 1047 N N . LEU A 1 129 ? 9.693 -1.339 -4.532 1.00 85.75 129 LEU A N 1
ATOM 1048 C CA . LEU A 1 129 ? 10.850 -0.751 -5.203 1.00 85.75 129 LEU A CA 1
ATOM 1049 C C . LEU A 1 129 ? 10.777 0.783 -5.208 1.00 85.75 129 LEU A C 1
ATOM 1051 O O . LEU A 1 129 ? 11.762 1.437 -4.879 1.00 85.75 129 LEU A O 1
ATOM 1055 N N . LEU A 1 130 ? 9.621 1.371 -5.523 1.00 87.50 130 LEU A N 1
ATOM 1056 C CA . LEU A 1 130 ? 9.434 2.826 -5.496 1.00 87.50 130 LEU A CA 1
ATOM 1057 C C . LEU A 1 130 ? 9.726 3.426 -4.115 1.00 87.50 130 LEU A C 1
ATOM 1059 O O . LEU A 1 130 ? 10.398 4.452 -4.034 1.00 87.50 130 LEU A O 1
ATOM 1063 N N . THR A 1 131 ? 9.296 2.765 -3.035 1.00 83.81 131 THR A N 1
ATOM 1064 C CA . THR A 1 131 ? 9.625 3.190 -1.664 1.00 83.81 131 THR A CA 1
ATOM 1065 C C . THR A 1 131 ? 11.112 3.040 -1.341 1.00 83.81 131 THR A C 1
ATOM 1067 O O . THR A 1 131 ? 11.647 3.842 -0.585 1.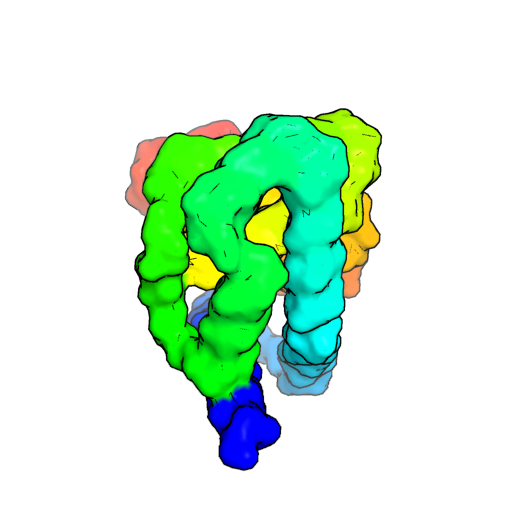00 83.81 131 THR A O 1
ATOM 1070 N N . THR A 1 132 ? 11.813 2.071 -1.942 1.00 77.50 132 THR A N 1
ATOM 1071 C CA . THR A 1 132 ? 13.274 1.933 -1.811 1.00 77.50 132 THR A CA 1
ATOM 1072 C C . THR A 1 132 ? 14.018 3.048 -2.541 1.00 77.50 132 THR A C 1
ATOM 1074 O O . THR A 1 132 ? 15.029 3.549 -2.053 1.00 77.50 132 THR A O 1
ATOM 1077 N N . LEU A 1 133 ? 13.539 3.413 -3.732 1.00 76.75 133 LEU A N 1
ATOM 1078 C CA . LEU A 1 133 ? 14.150 4.429 -4.586 1.00 76.75 133 LEU A CA 1
ATOM 1079 C C . LEU A 1 133 ? 13.905 5.838 -4.041 1.00 76.75 133 LEU A C 1
ATOM 1081 O O . LEU A 1 133 ? 14.798 6.682 -4.077 1.00 76.75 133 LEU A O 1
ATOM 1085 N N . HIS A 1 134 ? 12.699 6.092 -3.534 1.00 77.94 134 HIS A N 1
ATOM 1086 C CA . HIS A 1 134 ? 12.311 7.393 -3.017 1.00 77.94 134 HIS A CA 1
ATOM 1087 C C . HIS A 1 134 ? 11.312 7.257 -1.860 1.00 77.94 134 HIS A C 1
ATOM 1089 O O . HIS A 1 134 ? 10.093 7.307 -2.032 1.00 77.94 134 HIS A O 1
ATOM 1095 N N . ASN A 1 135 ? 11.856 7.103 -0.655 1.00 76.19 135 ASN A N 1
ATOM 1096 C CA . ASN A 1 135 ? 11.091 6.820 0.558 1.00 76.19 135 ASN A CA 1
ATOM 1097 C C . ASN A 1 135 ? 10.311 8.016 1.122 1.00 76.19 135 ASN A C 1
ATOM 1099 O O . ASN A 1 135 ? 9.523 7.814 2.031 1.00 76.19 135 ASN A O 1
ATOM 1103 N N . THR A 1 136 ? 10.475 9.236 0.613 1.00 79.50 136 THR A N 1
ATOM 1104 C CA . THR A 1 136 ? 9.769 10.414 1.150 1.00 79.50 136 THR A CA 1
ATOM 1105 C C . THR A 1 136 ? 8.462 10.736 0.422 1.00 79.50 136 THR A C 1
ATOM 1107 O O . THR A 1 136 ? 7.783 11.692 0.783 1.00 79.50 136 THR A O 1
ATOM 1110 N N . ILE A 1 137 ? 8.083 9.968 -0.610 1.00 85.12 137 ILE A N 1
ATOM 1111 C CA . ILE A 1 137 ? 6.796 10.153 -1.298 1.00 85.12 137 ILE A CA 1
ATOM 1112 C C . ILE A 1 137 ? 5.731 9.293 -0.615 1.00 85.12 137 ILE A C 1
ATOM 1114 O O . ILE A 1 137 ? 5.690 8.071 -0.779 1.00 85.12 137 ILE A O 1
ATOM 1118 N N . GLN A 1 138 ? 4.821 9.950 0.105 1.00 89.88 138 GLN A N 1
ATOM 1119 C CA . GLN A 1 138 ? 3.706 9.319 0.819 1.00 89.88 138 GLN A CA 1
ATOM 1120 C C . GLN A 1 138 ? 2.840 8.428 -0.083 1.00 89.88 138 GLN A C 1
ATOM 1122 O O . GLN A 1 138 ? 2.489 7.311 0.301 1.00 89.88 138 GLN A O 1
ATOM 1127 N N . GLY A 1 139 ? 2.569 8.861 -1.317 1.00 92.31 139 GLY A N 1
ATOM 1128 C CA . GLY A 1 139 ? 1.773 8.093 -2.277 1.00 92.31 139 GLY A CA 1
ATOM 1129 C C . GLY A 1 139 ? 2.342 6.707 -2.613 1.00 92.31 139 GLY A C 1
ATOM 1130 O O . GLY A 1 139 ? 1.569 5.789 -2.887 1.00 92.31 139 GLY A O 1
ATOM 1131 N N . PHE A 1 140 ? 3.666 6.514 -2.554 1.00 91.06 140 PHE A N 1
ATOM 1132 C CA . PHE A 1 140 ? 4.292 5.210 -2.815 1.00 91.06 140 PHE A CA 1
ATOM 1133 C C . PHE A 1 140 ? 4.043 4.239 -1.665 1.00 91.06 140 PHE A C 1
ATOM 1135 O O . PHE A 1 140 ? 3.626 3.103 -1.891 1.00 91.06 140 PHE A O 1
ATOM 1142 N N . TRP A 1 141 ? 4.209 4.712 -0.430 1.00 91.56 141 TRP A N 1
ATOM 1143 C CA . TRP A 1 141 ? 3.898 3.944 0.772 1.00 91.56 141 TRP A CA 1
ATOM 1144 C C . TRP A 1 141 ? 2.410 3.622 0.881 1.00 91.56 141 TRP A C 1
ATOM 1146 O O . TRP A 1 141 ? 2.039 2.490 1.187 1.00 91.56 141 TRP A O 1
ATOM 1156 N N . TYR A 1 142 ? 1.542 4.584 0.566 1.00 95.62 142 TYR A N 1
ATOM 1157 C CA . TYR A 1 142 ? 0.102 4.362 0.603 1.00 95.62 142 TYR A CA 1
ATOM 1158 C C . TYR A 1 142 ? -0.344 3.316 -0.430 1.00 95.62 142 TYR A C 1
ATOM 1160 O O . TYR A 1 142 ? -1.103 2.403 -0.097 1.00 95.62 142 TYR A O 1
ATOM 1168 N N . ALA A 1 143 ? 0.173 3.387 -1.661 1.00 97.31 143 ALA A N 1
ATOM 1169 C CA . ALA A 1 143 ? -0.126 2.416 -2.712 1.00 97.31 143 ALA A CA 1
ATOM 1170 C C . ALA A 1 143 ? 0.439 1.014 -2.416 1.00 97.31 143 ALA A C 1
ATOM 1172 O O . ALA A 1 143 ? -0.234 0.009 -2.681 1.00 97.31 143 ALA A O 1
ATOM 1173 N N . LEU A 1 144 ? 1.625 0.933 -1.799 1.00 94.94 144 LEU A N 1
ATOM 1174 C CA . LEU A 1 144 ? 2.153 -0.318 -1.254 1.00 94.94 144 LEU A 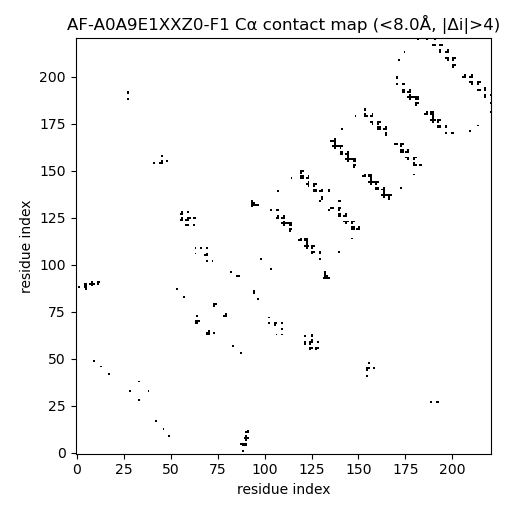CA 1
ATOM 1175 C C . LEU A 1 144 ? 1.186 -0.895 -0.214 1.00 94.94 144 LEU A C 1
ATOM 1177 O O . LEU A 1 144 ? 0.772 -2.043 -0.348 1.00 94.94 144 LEU A O 1
ATOM 1181 N N . GLY A 1 145 ? 0.751 -0.090 0.760 1.00 95.38 145 GLY A N 1
ATOM 1182 C CA . GLY A 1 145 ? -0.179 -0.528 1.801 1.00 95.38 145 GLY A CA 1
ATOM 1183 C C . GLY A 1 145 ? -1.506 -1.043 1.248 1.00 95.38 145 GLY A C 1
ATOM 1184 O O . GLY A 1 145 ? -1.974 -2.097 1.669 1.00 95.38 145 GLY A O 1
ATOM 1185 N N . LEU A 1 146 ? -2.078 -0.364 0.247 1.00 97.88 146 LEU A N 1
ATOM 1186 C CA . LEU A 1 146 ? -3.288 -0.825 -0.449 1.00 97.88 146 LEU A CA 1
ATOM 1187 C C . LEU A 1 146 ? -3.081 -2.175 -1.144 1.00 97.88 146 LEU A C 1
ATOM 1189 O O . LEU A 1 146 ? -3.958 -3.038 -1.095 1.00 97.88 146 LEU A O 1
ATOM 1193 N N . SER A 1 147 ? -1.924 -2.368 -1.776 1.00 98.00 147 SER A N 1
ATOM 1194 C CA . SER A 1 147 ? -1.595 -3.615 -2.472 1.00 98.00 147 SER A CA 1
ATOM 1195 C C . SER A 1 147 ? -1.410 -4.777 -1.494 1.00 98.00 147 SER A C 1
ATOM 1197 O O . SER A 1 147 ? -1.951 -5.856 -1.721 1.00 98.00 147 SER A O 1
ATOM 1199 N N . GLU A 1 148 ? -0.716 -4.546 -0.379 1.00 95.38 148 GLU A N 1
ATOM 1200 C CA . GLU A 1 148 ? -0.543 -5.526 0.702 1.00 95.38 148 GLU A CA 1
ATOM 1201 C C . GLU A 1 148 ? -1.874 -5.852 1.394 1.00 95.38 148 GLU A C 1
ATOM 1203 O O . GLU A 1 148 ? -2.166 -7.017 1.664 1.00 95.38 148 GLU A O 1
ATOM 1208 N N . GLU A 1 149 ? -2.738 -4.854 1.628 1.00 96.88 149 GLU A N 1
ATOM 1209 C CA . GLU A 1 149 ? -4.069 -5.097 2.194 1.00 96.88 149 GLU A CA 1
ATOM 1210 C C . GLU A 1 149 ? -4.906 -5.983 1.261 1.00 96.88 149 GLU A C 1
ATOM 1212 O O . GLU A 1 149 ? -5.603 -6.887 1.729 1.00 96.88 149 GLU A O 1
ATOM 1217 N N . ALA A 1 150 ? -4.837 -5.746 -0.051 1.00 97.69 150 ALA A N 1
ATOM 1218 C CA . ALA A 1 150 ? -5.551 -6.540 -1.047 1.00 97.69 150 ALA A CA 1
ATOM 1219 C C . ALA A 1 150 ? -5.032 -7.987 -1.156 1.00 97.69 150 ALA A C 1
ATOM 1221 O O . ALA A 1 150 ? -5.778 -8.870 -1.582 1.00 97.69 150 ALA A O 1
ATOM 1222 N N . LEU A 1 151 ? -3.784 -8.234 -0.746 1.00 95.44 151 LEU A N 1
ATOM 1223 C CA . LEU A 1 151 ? -3.193 -9.568 -0.591 1.00 95.44 151 LEU A CA 1
ATOM 1224 C C . LEU A 1 151 ? -3.516 -10.222 0.757 1.00 95.44 151 LEU A C 1
ATOM 1226 O O . LEU A 1 151 ? -3.141 -11.369 0.976 1.00 95.44 151 LEU A O 1
ATOM 1230 N N . GLU A 1 152 ? -4.210 -9.511 1.647 1.00 95.00 152 GLU A N 1
ATOM 1231 C CA . GLU A 1 152 ? -4.441 -9.905 3.039 1.00 95.00 152 GLU A CA 1
ATOM 1232 C C . GLU A 1 152 ? -3.154 -10.022 3.880 1.00 95.00 152 GLU A C 1
ATOM 1234 O O . GLU A 1 152 ? -3.158 -10.574 4.983 1.00 95.00 152 GLU A O 1
ATOM 1239 N N . GLU A 1 153 ? -2.061 -9.409 3.418 1.00 91.31 153 GLU A N 1
ATOM 1240 C CA . GLU A 1 153 ? -0.801 -9.276 4.150 1.00 91.31 153 GLU A CA 1
ATOM 1241 C C . GLU A 1 153 ? -0.871 -8.079 5.111 1.00 91.31 153 GLU A C 1
ATOM 1243 O O . GLU A 1 153 ? -0.096 -7.121 5.058 1.00 91.31 153 GLU A O 1
ATOM 1248 N N . TYR A 1 154 ? -1.846 -8.130 6.023 1.00 87.56 154 TYR A N 1
ATOM 1249 C CA . TYR A 1 154 ? -2.191 -7.028 6.926 1.00 87.56 154 TYR A CA 1
ATOM 1250 C C . TYR A 1 154 ? -1.013 -6.448 7.732 1.00 87.56 154 TYR A C 1
ATOM 1252 O O . TYR A 1 154 ? -0.980 -5.228 7.888 1.00 87.56 154 TYR A O 1
ATOM 1260 N N . PRO A 1 155 ? -0.029 -7.232 8.224 1.00 82.56 155 PRO A N 1
ATOM 1261 C CA . PRO A 1 155 ? 1.147 -6.664 8.888 1.00 82.56 155 PRO A CA 1
ATOM 1262 C C . PRO A 1 155 ? 1.987 -5.765 7.968 1.00 82.56 155 PRO A C 1
ATOM 1264 O O . PRO A 1 155 ? 2.369 -4.669 8.372 1.00 82.56 155 PRO A O 1
ATOM 1267 N N . SER A 1 156 ? 2.229 -6.192 6.722 1.00 82.88 156 SER A N 1
ATOM 1268 C CA . SER A 1 156 ? 2.945 -5.389 5.720 1.00 82.88 156 SER A CA 1
ATOM 1269 C C . SER A 1 156 ? 2.160 -4.133 5.356 1.00 82.88 156 SER A C 1
ATOM 1271 O O . SER A 1 156 ? 2.737 -3.053 5.250 1.00 82.88 156 SER A O 1
ATOM 1273 N N . ALA A 1 157 ? 0.837 -4.264 5.217 1.00 90.50 157 ALA A N 1
ATOM 1274 C CA . ALA A 1 157 ? -0.044 -3.141 4.925 1.00 90.50 157 ALA A CA 1
ATOM 1275 C C . ALA A 1 157 ? 0.011 -2.075 6.027 1.00 90.50 157 ALA A C 1
ATOM 1277 O O . ALA A 1 157 ? 0.196 -0.897 5.728 1.00 90.50 157 ALA A O 1
ATOM 1278 N N . VAL A 1 158 ? -0.080 -2.486 7.299 1.00 86.31 158 VAL A N 1
ATOM 1279 C CA . VAL A 1 158 ? 0.050 -1.581 8.454 1.00 86.31 158 VAL A CA 1
ATOM 1280 C C . VAL A 1 158 ? 1.384 -0.848 8.412 1.00 86.31 158 VAL A C 1
ATOM 1282 O O . VAL A 1 158 ? 1.390 0.373 8.510 1.00 86.31 158 VAL A O 1
ATOM 1285 N N . MET A 1 159 ? 2.494 -1.558 8.202 1.00 82.56 159 MET A N 1
ATOM 1286 C CA . MET A 1 159 ? 3.815 -0.933 8.114 1.00 82.56 159 MET A CA 1
ATOM 1287 C C . MET A 1 159 ? 3.878 0.111 6.992 1.00 82.56 159 MET A C 1
ATOM 1289 O O . MET A 1 159 ? 4.323 1.232 7.219 1.00 82.56 159 MET A O 1
ATOM 1293 N N . ALA A 1 160 ? 3.388 -0.218 5.797 1.00 86.38 160 ALA A N 1
ATOM 1294 C CA . ALA A 1 160 ? 3.381 0.715 4.678 1.00 86.38 160 ALA A CA 1
ATOM 1295 C C . ALA A 1 160 ? 2.490 1.943 4.950 1.00 86.38 160 ALA A C 1
ATOM 1297 O O . ALA A 1 160 ? 2.893 3.067 4.670 1.00 86.38 160 ALA A O 1
ATOM 1298 N N . TYR A 1 161 ? 1.318 1.767 5.567 1.00 90.38 161 TYR A N 1
ATOM 1299 C CA . TYR A 1 161 ? 0.471 2.893 5.972 1.00 90.38 161 TYR A CA 1
ATOM 1300 C C . TYR A 1 161 ? 1.107 3.763 7.051 1.00 90.38 161 TYR A C 1
ATOM 1302 O O . TYR A 1 161 ? 0.969 4.980 7.003 1.00 90.38 161 TYR A O 1
ATOM 1310 N N . MET A 1 162 ? 1.821 3.156 7.993 1.00 82.19 162 MET A N 1
ATOM 1311 C CA . MET A 1 162 ? 2.568 3.871 9.022 1.00 82.19 162 MET A CA 1
ATOM 1312 C C . MET A 1 162 ? 3.669 4.738 8.414 1.00 82.19 162 MET A C 1
ATOM 1314 O O . MET A 1 162 ? 3.748 5.919 8.736 1.00 82.19 162 MET A O 1
ATOM 1318 N N . MET A 1 163 ? 4.431 4.201 7.458 1.00 80.62 163 MET A N 1
ATOM 1319 C CA . MET A 1 163 ? 5.412 4.995 6.714 1.00 80.62 163 MET A CA 1
ATOM 1320 C C . MET A 1 163 ? 4.750 6.110 5.898 1.00 80.62 163 MET A C 1
ATOM 1322 O O . MET A 1 163 ? 5.288 7.206 5.815 1.00 80.62 163 MET A O 1
ATOM 1326 N N . ALA A 1 164 ? 3.567 5.873 5.324 1.00 86.88 164 ALA A N 1
ATOM 1327 C CA . ALA A 1 164 ? 2.835 6.905 4.593 1.00 86.88 164 ALA A CA 1
ATOM 1328 C C . ALA A 1 164 ? 2.485 8.112 5.487 1.00 86.88 164 ALA A C 1
ATOM 1330 O O . ALA A 1 164 ? 2.587 9.245 5.031 1.00 86.88 164 ALA A O 1
ATOM 1331 N N . ILE A 1 165 ? 2.115 7.885 6.752 1.00 83.75 165 ILE A N 1
ATOM 1332 C CA . ILE A 1 165 ? 1.721 8.946 7.701 1.00 83.75 165 ILE A CA 1
ATOM 1333 C C . ILE A 1 165 ? 2.895 9.867 8.065 1.00 83.75 165 ILE A C 1
ATOM 1335 O O . ILE A 1 165 ? 2.678 11.043 8.332 1.00 83.75 165 ILE A O 1
ATOM 1339 N N . GLU A 1 166 ? 4.130 9.363 8.051 1.00 77.94 166 GLU A N 1
ATOM 1340 C CA . GLU A 1 166 ? 5.317 10.155 8.407 1.00 77.94 166 GLU A CA 1
ATOM 1341 C C . GLU A 1 166 ? 5.641 11.247 7.371 1.00 77.94 166 GLU A C 1
ATOM 1343 O O . GLU A 1 166 ? 6.244 12.268 7.702 1.00 77.94 166 GLU A O 1
ATOM 1348 N N . TYR A 1 167 ? 5.245 11.052 6.108 1.00 73.81 167 TYR A N 1
ATOM 1349 C CA . TYR A 1 167 ? 5.711 11.883 4.993 1.00 73.81 167 TYR A CA 1
ATOM 1350 C C . TYR A 1 167 ? 4.667 12.851 4.409 1.00 73.81 167 TYR A C 1
ATOM 1352 O O . TYR A 1 167 ? 5.023 13.642 3.536 1.00 73.81 167 TYR A O 1
ATOM 1360 N N . ASP A 1 168 ? 3.406 12.826 4.857 1.00 75.69 168 ASP A N 1
ATOM 1361 C CA . ASP A 1 168 ? 2.368 13.782 4.427 1.00 75.69 168 ASP A CA 1
ATOM 1362 C C . ASP A 1 168 ? 1.296 13.991 5.513 1.00 75.69 168 ASP A C 1
ATOM 1364 O O . ASP A 1 168 ? 1.122 13.190 6.428 1.00 75.69 168 ASP A O 1
ATOM 1368 N N . GLU A 1 169 ? 0.528 15.070 5.389 1.00 74.75 169 GLU A N 1
ATOM 1369 C CA . GLU A 1 169 ? -0.582 15.434 6.262 1.00 74.75 169 GLU A CA 1
ATOM 1370 C C . GLU A 1 169 ? -1.891 14.671 5.958 1.00 74.75 169 GLU A C 1
ATOM 1372 O O . GLU A 1 169 ? -2.891 14.860 6.658 1.00 74.75 169 GLU A O 1
ATOM 1377 N N . ASP A 1 170 ? -1.934 13.819 4.932 1.00 85.06 170 ASP A N 1
ATOM 1378 C CA . ASP A 1 170 ? -3.118 13.006 4.640 1.00 85.06 170 ASP A CA 1
ATOM 1379 C C . ASP A 1 170 ? -3.324 11.911 5.700 1.00 85.06 170 ASP A C 1
ATOM 1381 O O . ASP A 1 170 ? -2.496 11.024 5.900 1.00 85.06 170 ASP A O 1
ATOM 1385 N N . LEU A 1 171 ? -4.486 11.952 6.353 1.00 86.94 171 LEU A N 1
ATOM 1386 C CA . LEU A 1 171 ? -4.875 11.029 7.418 1.00 86.94 171 LEU A CA 1
ATOM 1387 C C . LEU A 1 171 ? -5.530 9.737 6.895 1.00 86.94 171 LEU A C 1
ATOM 1389 O O . LEU A 1 171 ? -5.780 8.818 7.678 1.00 86.94 171 LEU A O 1
ATOM 1393 N N . SER A 1 172 ? -5.809 9.627 5.591 1.00 90.31 172 SER A N 1
ATOM 1394 C CA . SER A 1 172 ? -6.413 8.438 4.961 1.00 90.31 172 SER A CA 1
ATOM 1395 C C . SER A 1 172 ? -5.724 7.109 5.322 1.00 90.31 172 SER A C 1
ATOM 1397 O O . SER A 1 172 ? -6.435 6.131 5.600 1.00 90.31 172 SER A O 1
ATOM 1399 N N . PRO A 1 173 ? -4.378 7.030 5.412 1.00 91.69 173 PRO A N 1
ATOM 1400 C CA . PRO A 1 173 ? -3.706 5.802 5.825 1.00 91.69 173 PRO A CA 1
ATOM 1401 C C . PRO A 1 173 ? -4.041 5.353 7.260 1.00 91.69 173 PRO A C 1
ATOM 1403 O O . PRO A 1 173 ? -4.018 4.151 7.517 1.00 91.69 173 PRO A O 1
ATOM 1406 N N . LEU A 1 174 ? -4.427 6.249 8.185 1.00 90.06 174 LEU A N 1
ATOM 1407 C CA . LEU A 1 174 ? -4.798 5.868 9.562 1.00 90.06 174 LEU A CA 1
ATOM 1408 C C . LEU A 1 174 ? -6.056 4.992 9.602 1.00 90.06 174 LEU A C 1
ATOM 1410 O O . LEU A 1 174 ? -6.092 3.988 10.314 1.00 90.06 174 LEU A O 1
ATOM 1414 N N . ILE A 1 175 ? -7.080 5.317 8.803 1.00 93.81 175 ILE A N 1
ATOM 1415 C CA . ILE A 1 175 ? -8.295 4.487 8.706 1.00 93.81 175 ILE A CA 1
ATOM 1416 C C . ILE A 1 175 ? -7.949 3.113 8.117 1.00 93.81 175 ILE A C 1
ATOM 1418 O O . ILE A 1 175 ? -8.459 2.087 8.577 1.00 93.81 175 ILE A O 1
ATOM 1422 N N . CYS A 1 176 ? -7.064 3.074 7.118 1.00 95.19 176 CYS A N 1
ATOM 1423 C CA . CYS A 1 176 ? -6.630 1.825 6.493 1.00 95.19 176 CYS A CA 1
ATOM 1424 C C . CYS A 1 176 ? -5.800 0.960 7.456 1.00 95.19 176 CYS A C 1
ATOM 1426 O O . CYS A 1 176 ? -6.015 -0.251 7.544 1.00 95.19 176 CYS A O 1
ATOM 1428 N N . CYS A 1 177 ? -4.930 1.587 8.248 1.00 89.88 177 CYS A N 1
ATOM 1429 C CA . CYS A 1 177 ? -4.17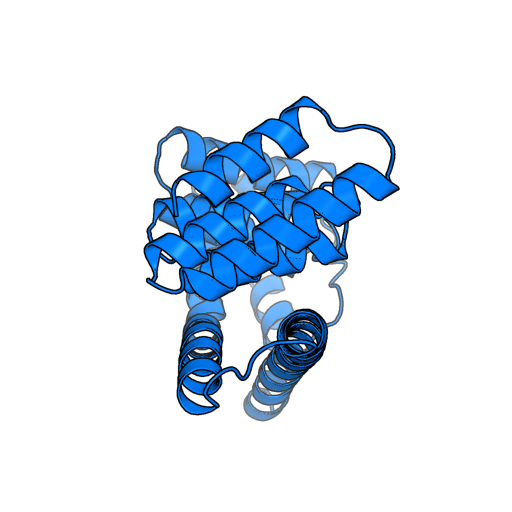7 0.953 9.323 1.00 89.88 177 CYS A CA 1
ATOM 1430 C C . CYS A 1 177 ? -5.116 0.306 10.354 1.00 89.88 177 CYS A C 1
ATOM 1432 O O . CYS A 1 177 ? -5.035 -0.902 10.592 1.00 89.88 177 CYS A O 1
ATOM 1434 N N . ALA A 1 178 ? -6.093 1.062 10.868 1.00 89.94 178 ALA A N 1
ATOM 1435 C CA . ALA A 1 178 ? -7.097 0.535 11.789 1.00 89.94 178 ALA A CA 1
ATOM 1436 C C . ALA A 1 178 ? -7.893 -0.634 11.186 1.00 89.94 178 ALA A C 1
ATOM 1438 O O . ALA A 1 178 ? -8.196 -1.613 11.869 1.00 89.94 178 ALA A O 1
ATOM 1439 N N . ARG A 1 179 ? -8.202 -0.580 9.885 1.00 95.06 179 ARG A N 1
ATOM 1440 C CA . ARG A 1 179 ? -8.904 -1.661 9.181 1.00 95.06 179 ARG A CA 1
ATOM 1441 C C . ARG A 1 179 ? -8.077 -2.938 9.130 1.00 95.06 179 ARG A C 1
ATOM 1443 O O . ARG A 1 179 ? -8.608 -4.011 9.414 1.00 95.06 179 ARG A O 1
ATOM 1450 N N . CYS A 1 180 ? -6.790 -2.827 8.824 1.00 92.31 180 CYS A N 1
ATOM 1451 C CA . CYS A 1 180 ? -5.874 -3.963 8.839 1.00 92.31 180 CYS A CA 1
ATOM 1452 C C . CYS A 1 180 ? -5.716 -4.540 10.254 1.00 92.31 180 CYS A C 1
ATOM 1454 O O . CYS A 1 180 ? -5.796 -5.755 10.427 1.00 92.31 180 CYS A O 1
ATOM 1456 N N . MET A 1 181 ? -5.582 -3.691 11.278 1.00 85.81 181 MET A N 1
ATOM 1457 C CA . MET A 1 181 ? -5.531 -4.122 12.682 1.00 85.81 181 MET A CA 1
ATOM 1458 C C . MET A 1 181 ? -6.793 -4.885 13.099 1.00 85.81 181 MET A C 1
ATOM 1460 O O . MET A 1 181 ? -6.695 -5.986 13.640 1.00 85.81 181 MET A O 1
ATOM 1464 N N . ALA A 1 182 ? -7.976 -4.369 12.761 1.00 88.38 182 ALA A N 1
ATOM 1465 C CA . ALA A 1 182 ? -9.240 -5.042 13.039 1.00 88.38 182 ALA A CA 1
ATOM 1466 C C . ALA A 1 182 ? -9.337 -6.413 12.349 1.00 88.38 182 ALA A C 1
ATOM 1468 O O . ALA A 1 182 ? -9.751 -7.390 12.973 1.00 88.38 182 ALA A O 1
ATOM 1469 N N . LYS A 1 183 ? -8.900 -6.523 11.086 1.00 91.19 183 LYS A N 1
ATOM 1470 C CA . LYS A 1 183 ? -8.860 -7.802 10.354 1.00 91.19 183 LYS A CA 1
ATOM 1471 C C . LYS A 1 183 ? -7.886 -8.815 10.966 1.00 91.19 183 LYS A C 1
ATOM 1473 O O . LYS A 1 183 ? -8.122 -10.015 10.860 1.00 91.19 183 LYS A O 1
ATOM 1478 N N . MET A 1 184 ? -6.836 -8.352 11.645 1.00 85.94 184 MET A N 1
ATOM 1479 C CA . MET A 1 184 ? -5.929 -9.203 12.426 1.00 85.94 184 MET A CA 1
ATOM 1480 C C . MET A 1 184 ? -6.490 -9.603 13.804 1.00 85.94 184 MET A C 1
ATOM 1482 O O . MET A 1 184 ? -5.853 -10.382 14.507 1.00 85.94 184 MET A O 1
ATOM 1486 N N . GLY A 1 185 ? -7.672 -9.109 14.195 1.00 84.62 185 GLY A N 1
ATOM 1487 C CA . GLY A 1 185 ? -8.271 -9.339 15.515 1.00 84.62 185 GLY A CA 1
ATOM 1488 C C . GLY A 1 185 ? -7.799 -8.366 16.602 1.00 84.62 185 GLY A C 1
ATOM 1489 O O . GLY A 1 185 ? -8.181 -8.519 17.762 1.00 84.62 185 GLY A O 1
ATOM 1490 N N . ASN A 1 186 ? -7.014 -7.352 16.232 1.00 80.94 186 ASN A N 1
ATOM 1491 C CA . ASN A 1 186 ? -6.500 -6.308 17.121 1.00 80.94 186 ASN A CA 1
ATOM 1492 C C . ASN A 1 186 ? -7.512 -5.152 17.201 1.00 80.94 186 ASN A C 1
ATOM 1494 O O . ASN A 1 186 ? -7.263 -4.028 16.760 1.00 80.94 186 ASN A O 1
ATOM 1498 N N . THR A 1 187 ? -8.726 -5.466 17.666 1.00 85.00 187 THR A N 1
ATOM 1499 C CA . THR A 1 187 ? -9.866 -4.534 17.677 1.00 85.00 187 THR A CA 1
ATOM 1500 C C . THR A 1 187 ? -9.621 -3.329 18.584 1.00 85.00 187 THR A C 1
ATOM 1502 O O . THR A 1 187 ? -10.031 -2.218 18.253 1.00 85.00 187 THR A O 1
ATOM 1505 N N . HIS A 1 188 ? -8.948 -3.534 19.718 1.00 79.88 188 HIS A N 1
ATOM 1506 C CA . HIS A 1 188 ? -8.654 -2.454 20.657 1.00 79.88 188 HIS A CA 1
ATOM 1507 C C . HIS A 1 188 ? -7.703 -1.430 20.029 1.00 79.88 188 HIS A C 1
ATOM 1509 O O . HIS A 1 188 ? -7.992 -0.239 20.016 1.00 79.88 188 HIS A O 1
ATOM 1515 N N . GLU A 1 189 ? -6.629 -1.911 19.411 1.00 78.06 189 GLU A N 1
ATOM 1516 C CA . GLU A 1 189 ? -5.629 -1.109 18.718 1.00 78.06 189 GLU A CA 1
ATOM 1517 C C . GLU A 1 189 ? -6.257 -0.358 17.539 1.00 78.06 189 GLU A C 1
ATOM 1519 O O . GLU A 1 189 ? -6.047 0.844 17.381 1.00 78.06 189 GLU A O 1
ATOM 1524 N N . ALA A 1 190 ? -7.121 -1.025 16.767 1.00 82.31 190 ALA A N 1
ATOM 1525 C CA . ALA A 1 190 ? -7.884 -0.384 15.701 1.00 82.31 190 ALA A CA 1
ATOM 1526 C C . ALA A 1 190 ? -8.750 0.780 16.219 1.00 82.31 190 ALA A C 1
ATOM 1528 O O . ALA A 1 190 ? -8.790 1.844 15.600 1.00 82.31 190 ALA A O 1
ATOM 1529 N N . MET A 1 191 ? -9.419 0.616 17.366 1.00 83.19 191 MET A N 1
ATOM 1530 C CA . MET A 1 191 ? -10.180 1.700 17.994 1.00 83.19 191 MET A CA 1
ATOM 1531 C C . MET A 1 191 ? -9.287 2.858 18.450 1.00 83.19 191 MET A C 1
ATOM 1533 O O . MET A 1 191 ? -9.700 4.015 18.316 1.00 83.19 191 MET A O 1
ATOM 1537 N N . THR A 1 192 ? -8.097 2.577 18.982 1.00 82.19 192 THR A N 1
ATOM 1538 C CA . THR A 1 192 ? -7.136 3.611 19.394 1.00 82.19 192 THR A CA 1
ATOM 1539 C C . THR A 1 192 ? -6.671 4.422 18.190 1.00 82.19 192 THR A C 1
ATOM 1541 O O . THR A 1 192 ? -6.815 5.643 18.192 1.00 82.19 192 THR A O 1
ATOM 1544 N N . VAL A 1 193 ? -6.257 3.759 17.105 1.00 82.56 193 VAL A N 1
ATOM 1545 C CA . VAL A 1 193 ? -5.849 4.430 15.859 1.00 82.56 193 VAL A CA 1
ATOM 1546 C C . VAL A 1 193 ? -6.980 5.284 15.278 1.00 82.56 193 VAL A C 1
ATOM 1548 O O . VAL A 1 193 ? -6.744 6.404 14.832 1.00 82.56 193 VAL A O 1
ATOM 1551 N N . LEU A 1 194 ? -8.230 4.811 15.325 1.00 86.50 194 LEU A N 1
ATOM 1552 C CA . LEU A 1 194 ? -9.383 5.604 14.877 1.00 86.50 194 LEU A CA 1
ATOM 1553 C C . LEU A 1 194 ? -9.670 6.805 15.778 1.00 86.50 194 LEU A C 1
ATOM 1555 O O . LEU A 1 194 ? -10.194 7.806 15.298 1.00 86.50 194 LEU A O 1
ATOM 1559 N N . THR A 1 195 ? -9.358 6.715 17.071 1.00 86.38 195 THR A N 1
ATOM 1560 C CA . THR A 1 195 ? -9.483 7.845 18.002 1.00 86.38 195 THR A CA 1
ATOM 1561 C C . THR A 1 195 ? -8.483 8.930 17.642 1.00 86.38 195 THR A C 1
ATOM 1563 O O . THR A 1 195 ? -8.906 10.051 17.372 1.00 86.38 195 THR A O 1
ATOM 1566 N N . LEU A 1 196 ? -7.210 8.551 17.497 1.00 84.38 196 LEU A N 1
ATOM 1567 C CA . LEU A 1 196 ? -6.140 9.442 17.056 1.00 84.38 196 LEU A CA 1
ATOM 1568 C C . LEU A 1 196 ? -6.482 10.102 15.714 1.00 84.38 196 LEU A C 1
ATOM 1570 O O . LEU A 1 196 ? -6.405 11.317 15.576 1.00 84.38 196 LEU A O 1
ATOM 1574 N N . ALA A 1 197 ? -6.952 9.320 14.737 1.00 87.12 197 ALA A N 1
ATOM 1575 C CA . ALA A 1 197 ? -7.356 9.844 13.434 1.00 87.12 197 ALA A CA 1
ATOM 1576 C C . ALA A 1 197 ? -8.457 10.914 13.537 1.00 87.12 197 ALA A C 1
ATOM 1578 O O . ALA A 1 197 ? -8.430 11.910 12.816 1.00 87.12 197 ALA A O 1
ATOM 1579 N N . ILE A 1 198 ? -9.442 10.715 14.420 1.00 89.12 198 ILE A N 1
ATOM 1580 C CA . ILE A 1 198 ? -10.530 11.677 14.635 1.00 89.12 198 ILE A CA 1
ATOM 1581 C C . ILE A 1 198 ? -10.008 12.953 15.300 1.00 89.12 198 ILE A C 1
ATOM 1583 O O . ILE A 1 198 ? -10.407 14.037 14.879 1.00 89.12 198 ILE A O 1
ATOM 1587 N N . GLU A 1 199 ? -9.154 12.830 16.314 1.00 86.94 199 GLU A N 1
ATOM 1588 C CA . GLU A 1 199 ? -8.566 13.962 17.041 1.00 86.94 199 GLU A CA 1
ATOM 1589 C C . GLU A 1 199 ? -7.698 14.815 16.109 1.00 86.94 199 GLU A C 1
ATOM 1591 O O . GLU A 1 199 ? -7.974 16.001 15.935 1.00 86.94 199 GLU A O 1
ATOM 1596 N N . GLU A 1 200 ? -6.776 14.191 15.375 1.00 84.12 200 GLU A N 1
ATOM 1597 C CA . GLU A 1 200 ? -5.937 14.847 14.364 1.00 84.12 200 GLU A CA 1
ATOM 1598 C C . GLU A 1 200 ? -6.771 15.576 13.299 1.00 84.12 200 GLU A C 1
ATOM 1600 O O . GLU A 1 200 ? -6.515 16.731 12.949 1.00 84.12 200 GLU A O 1
ATOM 1605 N N . ALA A 1 201 ? -7.827 14.932 12.795 1.00 87.50 201 ALA A N 1
ATOM 1606 C CA . ALA A 1 201 ? -8.709 15.540 11.803 1.00 87.50 201 ALA A CA 1
ATOM 1607 C C . ALA A 1 201 ? -9.511 16.732 12.358 1.00 87.50 201 ALA A C 1
ATOM 1609 O O . ALA A 1 201 ? -9.851 17.653 11.607 1.00 87.50 201 ALA A O 1
ATOM 1610 N N . GLN A 1 202 ? -9.847 16.718 13.653 1.00 87.44 202 GLN A N 1
ATOM 1611 C CA . GLN A 1 202 ? -10.510 17.833 14.330 1.00 87.44 202 GLN A CA 1
ATOM 1612 C C . GLN A 1 202 ? -9.555 19.010 14.525 1.00 87.44 202 GLN A C 1
ATOM 1614 O O . GLN A 1 202 ? -9.939 20.147 14.240 1.00 87.44 202 GLN A O 1
ATOM 1619 N N . GLU A 1 203 ? -8.322 18.746 14.954 1.00 85.25 203 GLU A N 1
ATOM 1620 C CA . GLU A 1 203 ? -7.297 19.771 15.159 1.00 85.25 203 GLU A CA 1
ATOM 1621 C C . GLU A 1 203 ? -6.932 20.492 13.857 1.00 85.25 203 GLU A C 1
ATOM 1623 O O . GLU A 1 203 ? -6.830 21.720 13.832 1.00 85.25 203 GLU A O 1
ATOM 1628 N N . ARG A 1 204 ? -6.856 19.756 12.739 1.00 84.38 204 ARG A N 1
ATOM 1629 C CA . ARG A 1 204 ? -6.594 20.311 11.395 1.00 84.38 204 ARG A CA 1
ATOM 1630 C C . ARG A 1 204 ? -7.772 21.099 10.812 1.00 84.38 204 ARG A C 1
ATOM 1632 O O . ARG A 1 204 ? -7.667 21.696 9.742 1.00 84.38 204 ARG A O 1
ATOM 1639 N N . GLY A 1 205 ? -8.908 21.138 11.507 1.00 75.31 205 GLY A N 1
ATOM 1640 C CA . GLY A 1 205 ? -9.996 22.072 11.241 1.00 75.31 205 GLY A CA 1
ATOM 1641 C C . GLY A 1 205 ? -10.870 21.774 10.021 1.00 75.31 205 GLY A C 1
ATOM 1642 O O . GLY A 1 205 ? -11.796 22.550 9.777 1.00 75.31 205 GLY A O 1
ATOM 1643 N N . ASN A 1 206 ? -10.648 20.692 9.258 1.00 61.56 206 ASN A N 1
ATOM 1644 C CA . ASN A 1 206 ? -11.572 20.319 8.180 1.00 61.56 206 ASN A CA 1
ATOM 1645 C C . ASN A 1 206 ? -11.393 18.899 7.612 1.00 61.56 206 ASN A C 1
ATOM 1647 O O . ASN A 1 206 ? -10.657 18.700 6.650 1.00 61.56 206 ASN A O 1
ATOM 1651 N N . ALA A 1 207 ? -12.178 17.936 8.101 1.00 71.88 207 ALA A N 1
ATOM 1652 C CA . ALA A 1 207 ? -12.446 16.709 7.349 1.00 71.88 207 ALA A CA 1
ATOM 1653 C C . ALA A 1 207 ? -13.774 16.050 7.775 1.00 71.88 207 ALA A C 1
ATOM 1655 O O . ALA A 1 207 ? -13.800 14.913 8.235 1.00 71.88 207 ALA A O 1
ATOM 1656 N N . THR A 1 208 ? -14.918 16.744 7.651 1.00 82.38 208 THR A N 1
ATOM 1657 C CA . THR A 1 208 ? -16.222 16.215 8.125 1.00 82.38 208 THR A CA 1
ATOM 1658 C C . THR A 1 208 ? -16.554 14.828 7.557 1.00 82.38 208 THR A C 1
ATOM 1660 O O . THR A 1 208 ? -17.118 13.995 8.264 1.00 82.38 208 THR A O 1
ATOM 1663 N N . ALA A 1 209 ? -16.197 14.565 6.295 1.00 87.12 209 ALA A N 1
ATOM 1664 C CA . ALA A 1 209 ? -16.383 13.255 5.672 1.00 87.12 209 ALA A CA 1
ATOM 1665 C C . ALA A 1 209 ? -15.470 12.182 6.292 1.00 87.12 209 ALA A C 1
ATOM 1667 O O . ALA A 1 209 ? -15.968 11.124 6.666 1.00 87.12 209 ALA A O 1
ATOM 1668 N N . PHE A 1 210 ? -14.184 12.491 6.476 1.00 89.88 210 PHE A N 1
ATOM 1669 C CA . PHE A 1 210 ? -13.201 11.603 7.103 1.00 89.88 210 PHE A CA 1
ATOM 1670 C C . PHE A 1 210 ? -13.555 11.293 8.561 1.00 89.88 210 PHE A C 1
ATOM 1672 O O . PHE A 1 210 ? -13.631 10.133 8.945 1.00 89.88 210 PHE A O 1
ATOM 1679 N N . ILE A 1 211 ? -13.879 12.313 9.368 1.00 91.12 211 ILE A N 1
ATOM 1680 C CA . ILE A 1 211 ? -14.300 12.134 10.767 1.00 91.12 211 ILE A CA 1
ATOM 1681 C C . ILE A 1 211 ? -15.537 11.239 10.831 1.00 91.12 211 ILE A C 1
ATOM 1683 O O . ILE A 1 211 ? -15.625 10.352 11.681 1.00 91.12 211 ILE A O 1
ATOM 1687 N N . LYS A 1 212 ? -16.500 11.446 9.924 1.00 92.88 212 LYS A N 1
ATOM 1688 C CA . LYS A 1 212 ? -17.692 10.603 9.840 1.00 92.88 212 LYS A CA 1
ATOM 1689 C C . LYS A 1 212 ? -17.330 9.161 9.489 1.00 92.88 212 LYS A C 1
ATOM 1691 O O . LYS A 1 212 ? -17.898 8.254 10.095 1.00 92.88 212 LYS A O 1
ATOM 1696 N N . GLU A 1 213 ? -16.431 8.947 8.536 1.00 94.00 213 GLU A N 1
ATOM 1697 C CA . GLU A 1 213 ? -15.948 7.618 8.156 1.00 94.00 213 GLU A CA 1
ATOM 1698 C C . GLU A 1 213 ? -15.255 6.924 9.332 1.00 94.00 213 GLU A C 1
ATOM 1700 O O . GLU A 1 213 ? -15.710 5.860 9.752 1.00 94.00 213 GLU A O 1
ATOM 1705 N N . ALA A 1 214 ? -14.252 7.567 9.935 1.00 92.12 214 ALA A N 1
ATOM 1706 C CA . ALA A 1 214 ? -13.518 7.045 11.083 1.00 92.12 214 ALA A CA 1
ATOM 1707 C C . ALA A 1 214 ? -14.449 6.735 12.267 1.00 92.12 214 ALA A C 1
ATOM 1709 O O . ALA A 1 214 ? -14.370 5.660 12.857 1.00 92.12 214 ALA A O 1
ATOM 1710 N N . THR A 1 215 ? -15.404 7.623 12.569 1.00 93.56 215 THR A N 1
ATOM 1711 C CA . THR A 1 215 ? -16.397 7.406 13.638 1.00 93.56 215 THR A CA 1
ATOM 1712 C C . THR A 1 215 ? -17.336 6.244 13.315 1.00 93.56 215 THR A C 1
ATOM 1714 O O . THR A 1 215 ? -17.657 5.440 14.188 1.00 93.56 215 THR A O 1
ATOM 1717 N N . THR A 1 216 ? -17.795 6.143 12.065 1.00 96.25 216 THR A N 1
ATOM 1718 C CA . THR A 1 216 ? -18.675 5.046 11.630 1.00 96.25 216 THR A CA 1
ATOM 1719 C C . THR A 1 216 ? -17.954 3.714 11.751 1.00 96.25 216 THR A C 1
ATOM 1721 O O . THR A 1 216 ? -18.528 2.765 12.279 1.00 96.25 216 THR A O 1
ATOM 1724 N N . PHE A 1 217 ? -16.697 3.660 11.309 1.00 95.81 217 PHE A N 1
ATOM 1725 C CA . PHE A 1 217 ? -15.896 2.455 11.412 1.00 95.81 217 PHE A CA 1
ATOM 1726 C C . PHE A 1 217 ? -15.624 2.096 12.878 1.00 95.81 217 PHE A C 1
ATOM 1728 O O . PHE A 1 217 ? -15.899 0.967 13.279 1.00 95.81 217 PHE A O 1
ATOM 1735 N N . LYS A 1 218 ? -15.234 3.069 13.710 1.00 92.56 218 LYS A N 1
ATOM 1736 C CA . LYS A 1 218 ? -15.008 2.873 15.151 1.00 92.56 218 LYS A CA 1
ATOM 1737 C C . LYS A 1 218 ? -16.232 2.296 15.865 1.00 92.56 218 LYS A C 1
ATOM 1739 O O . LYS A 1 218 ? -16.080 1.427 16.707 1.00 92.56 218 LYS A O 1
ATOM 1744 N N . ASN A 1 219 ? -17.439 2.734 15.507 1.00 93.88 219 ASN A N 1
ATOM 1745 C CA . ASN A 1 219 ? -18.689 2.231 16.093 1.00 93.88 219 ASN A CA 1
ATOM 1746 C C . ASN A 1 219 ? -19.106 0.834 15.593 1.00 93.88 219 ASN A C 1
ATOM 1748 O O . ASN A 1 219 ? -20.078 0.279 16.102 1.00 93.88 219 ASN A O 1
ATOM 1752 N N . SER A 1 220 ? -18.448 0.310 14.556 1.00 93.62 220 SER A N 1
ATOM 1753 C CA . SER A 1 220 ? -18.727 -1.018 13.990 1.00 93.62 220 SER A CA 1
ATOM 1754 C C . SER A 1 220 ? -17.781 -2.117 14.483 1.00 93.62 220 SER A C 1
ATOM 1756 O O . SER A 1 220 ? -18.041 -3.289 14.205 1.00 93.62 220 SER A O 1
ATOM 1758 N N . LEU A 1 221 ? -16.704 -1.724 15.169 1.00 86.31 221 LEU A N 1
ATOM 1759 C CA . LEU A 1 221 ? -15.731 -2.593 15.833 1.00 86.31 221 LEU A CA 1
ATOM 1760 C C . LEU A 1 221 ? -16.254 -3.065 17.195 1.00 86.31 221 LEU A C 1
ATOM 1762 O O . LEU A 1 221 ? -15.983 -4.240 17.531 1.00 86.31 221 LEU A O 1
#

Mean predicted aligned error: 10.18 Å

Nearest PDB structures (foldseek):
  4nrh-assembly2_B  TM=9.168E-01  e=7.869E-05  Chlamydia pneumoniae
  7qij-assembly1_CC  TM=8.541E-01  e=5.312E-01  Yersinia enterocolitica
  5xi8-assembly1_A  TM=7.201E-01  e=3.062E-01  Escherichia coli K-12
  2pl2-assembly1_B  TM=5.352E-01  e=6.726E-02  Thermus thermophilus HB27
  8q9t-assembly1_E  TM=6.344E-01  e=3.514E-01  Saccharomyces cerevisiae